Protein AF-A0A9P6Y640-F1 (afdb_monomer)

Foldseek 3Di:
DDDDDDDDDDDDDDPDPPPPDDPLLVVLLVCCVPPNLVSSLVVQLVVVVVVVVVDPDPPFDFDDDPNDTHGSSRVSNVSSVVSVVVNVVVVVVPPDDPDPCPVVVVVVVVVVVVVVVVVVVVVVVVVVVVVVVVVVVVVVVVLLVVLVVLLVVLPVVDDQFDLDQVRLVVSVVVSVVVVCVVPPPLVVVVVSVVSSQVVRPSNDRPPCPPPDPDPDDPDDPDDDDDDDDDDDDDDDPDDDDDDD

Organism: Rhizopus oryzae (NCBI:txid64495)

pLDDT: mean 74.49, std 23.31, range [28.91, 98.25]

Mean predicted aligned error: 20.15 Å

Sequence (244 aa):
MNKTSQQDITDPIAMGDEVFSMDLEAFLLQVYQEQGYESTLAFTKDFLLKWEDCNVGPENPLYEIDGINRTREEYAVYMADNISAMAREIGNEVNLDQTDNWEELDDQDFLTKLESLLQNQFSQYTGIIREIERLKDQKEALSDLFSSNVSAWAHYKFKKPAATPDSVALYMAAKQTVLRSIVPGYSLYRNLTMKVKQMDPWTRIEDDSSRGVGICDENSNQVVQVPSDASRFSDLSQQNDLSR

Solvent-accessible surface area (backbone atoms only — not comparable to full-atom values): 15430 Å² total; per-residue (Å²): 132,82,91,82,90,84,92,83,91,82,80,81,82,78,77,76,84,78,73,87,74,76,57,62,66,64,50,43,39,50,40,31,75,76,62,31,65,69,49,27,30,49,53,42,45,54,50,49,52,54,51,54,76,73,44,100,67,65,101,74,66,64,48,75,53,98,90,42,79,30,51,62,68,56,47,24,50,51,51,37,52,50,42,53,51,54,50,52,61,54,54,72,74,62,82,80,73,93,67,89,61,64,63,63,54,52,52,50,54,50,48,52,52,51,52,52,50,53,54,50,51,51,53,50,52,55,52,51,52,54,51,54,52,53,51,50,53,50,51,51,54,50,44,50,54,49,23,51,50,52,37,54,52,44,62,74,74,46,80,86,53,57,94,42,73,68,41,31,50,52,49,49,54,52,52,53,58,55,45,46,75,77,46,69,68,53,76,75,40,59,69,54,46,50,44,44,58,69,68,27,75,80,67,64,50,94,84,62,79,67,72,68,82,68,79,82,71,96,79,75,96,69,93,74,86,79,80,89,73,89,88,86,89,80,88,90,84,86,88,87,89,91,88,132

Secondary structure (DSSP, 8-state):
-----------------------HHHHHHHHHHHHHHHHHHHHHHHHHHHHHHHS---SSPPEEETTEEE-HHHHHHHHHHHHHHHHHHHHTT-TT-----HHHHHHHHHHHHHHHHHHHHHHHHHHHHHHHHHHHHHHHHHHHHHHHHHHHHHHHHSPPPPSSHHHHHHHHHHHHHHHHHHSTTGGG-HHHHHHHHHS-GGG--TT----------S------PPP-----------------

Structure (mmCIF, N/CA/C/O backbone):
data_AF-A0A9P6Y640-F1
#
_entry.id   AF-A0A9P6Y640-F1
#
loop_
_atom_site.group_PDB
_atom_site.id
_atom_site.type_symbol
_atom_site.label_atom_id
_atom_site.label_alt_id
_atom_site.label_comp_id
_atom_site.label_asym_id
_atom_site.label_entity_id
_atom_site.label_seq_id
_atom_site.pdbx_PDB_ins_code
_atom_site.Cartn_x
_atom_site.Cartn_y
_atom_site.Cartn_z
_atom_site.occupancy
_atom_site.B_iso_or_equiv
_atom_site.auth_seq_id
_atom_site.auth_comp_id
_atom_site.auth_asym_id
_atom_site.auth_atom_id
_atom_site.pdbx_PDB_model_num
ATOM 1 N N . MET A 1 1 ? -60.746 62.232 36.699 1.00 34.12 1 MET A N 1
ATOM 2 C CA . MET A 1 1 ? -61.847 61.483 37.340 1.00 34.12 1 MET A CA 1
ATOM 3 C C . MET A 1 1 ? -61.899 60.101 36.704 1.00 34.12 1 MET A C 1
ATOM 5 O O . MET A 1 1 ? -61.913 60.057 35.488 1.00 34.12 1 MET A O 1
ATOM 9 N N . ASN A 1 2 ? -61.842 59.044 37.530 1.00 29.58 2 ASN A N 1
ATOM 10 C CA . ASN A 1 2 ? -62.475 57.715 37.386 1.00 29.58 2 ASN A CA 1
ATOM 11 C C . ASN A 1 2 ? -62.623 57.097 35.967 1.00 29.58 2 ASN A C 1
ATOM 13 O O . ASN A 1 2 ? -63.337 57.654 35.148 1.00 29.58 2 ASN A O 1
ATOM 17 N N . LYS A 1 3 ? -61.962 55.944 35.703 1.00 30.80 3 LYS A N 1
ATOM 18 C CA . LYS A 1 3 ? -62.529 54.553 35.715 1.00 30.80 3 LYS A CA 1
ATOM 19 C C . LYS A 1 3 ? -63.270 54.212 34.392 1.00 30.80 3 LYS A C 1
ATOM 21 O O . LYS A 1 3 ? -64.046 55.038 33.953 1.00 30.80 3 LYS A O 1
ATOM 26 N N . THR A 1 4 ? -63.154 53.082 33.676 1.00 32.22 4 THR A N 1
ATOM 27 C CA . THR A 1 4 ? -62.647 51.708 33.890 1.00 32.22 4 THR A CA 1
ATOM 28 C C . THR A 1 4 ? -62.655 50.960 32.527 1.00 32.22 4 THR A C 1
ATOM 30 O O . THR A 1 4 ? -63.550 51.215 31.731 1.00 32.22 4 THR A O 1
ATOM 33 N N . SER A 1 5 ? -61.697 50.038 32.330 1.00 32.03 5 SER A N 1
ATOM 34 C CA . SER A 1 5 ? -61.646 48.775 31.535 1.00 32.03 5 SER A CA 1
ATOM 35 C C . SER A 1 5 ? -62.264 48.593 30.134 1.00 32.03 5 SER A C 1
ATOM 37 O O . SER A 1 5 ? -63.469 48.728 29.972 1.00 32.03 5 SER A O 1
ATOM 39 N N . GLN A 1 6 ? -61.469 48.026 29.206 1.00 31.66 6 GLN A N 1
ATOM 40 C CA . GLN A 1 6 ? -61.511 46.620 28.700 1.00 31.66 6 GLN A CA 1
ATOM 41 C C . GLN A 1 6 ? -60.472 46.464 27.555 1.00 31.66 6 GLN A C 1
ATOM 43 O O . GLN A 1 6 ? -60.425 47.309 26.673 1.00 31.66 6 GLN A O 1
ATOM 48 N N . GLN A 1 7 ? -59.432 45.636 27.743 1.00 33.91 7 GLN A N 1
ATOM 49 C CA . GLN A 1 7 ? -59.196 44.284 27.173 1.00 33.91 7 GLN A CA 1
ATOM 50 C C . GLN A 1 7 ? -58.629 44.253 25.738 1.00 33.91 7 GLN A C 1
ATOM 52 O O . GLN A 1 7 ? -59.309 44.655 24.807 1.00 33.91 7 GLN A O 1
ATOM 57 N N . ASP A 1 8 ? -57.383 43.768 25.617 1.00 28.91 8 ASP A N 1
ATOM 58 C CA . ASP A 1 8 ? -56.889 42.718 24.688 1.00 28.91 8 ASP A CA 1
ATOM 59 C C . ASP A 1 8 ? -55.346 42.673 24.797 1.00 28.91 8 ASP A C 1
ATOM 61 O O . ASP A 1 8 ? -54.664 43.641 24.477 1.00 28.91 8 ASP A O 1
ATOM 65 N N . ILE A 1 9 ? -54.778 41.764 25.600 1.00 37.59 9 ILE A N 1
ATOM 66 C CA . ILE A 1 9 ? -54.242 40.434 25.231 1.00 37.59 9 ILE A CA 1
ATOM 67 C C . ILE A 1 9 ? -53.233 40.490 24.073 1.00 37.59 9 ILE A C 1
ATOM 69 O O . ILE A 1 9 ? -53.614 40.351 22.920 1.00 37.59 9 ILE A O 1
ATOM 73 N N . THR A 1 10 ? -51.945 40.561 24.424 1.00 30.22 10 THR A N 1
ATOM 74 C CA . THR A 1 10 ? -50.859 39.769 23.814 1.00 30.22 10 THR A CA 1
ATOM 75 C C . THR A 1 10 ? -49.673 39.766 24.782 1.00 30.22 10 THR A C 1
ATOM 77 O O . THR A 1 10 ? -48.837 40.667 24.731 1.00 30.22 10 THR A O 1
ATOM 80 N N . ASP A 1 11 ? -49.599 38.767 25.661 1.00 31.50 11 ASP A N 1
ATOM 81 C CA . ASP A 1 11 ? -48.341 38.428 26.331 1.00 31.50 11 ASP A CA 1
ATOM 82 C C . ASP A 1 11 ? -47.573 37.442 25.436 1.00 31.50 11 ASP A C 1
ATOM 84 O O . ASP A 1 11 ? -48.156 36.449 24.983 1.00 31.50 11 ASP A O 1
ATOM 88 N N . PRO A 1 12 ? -46.288 37.693 25.133 1.00 37.38 12 PRO A N 1
ATOM 89 C CA . PRO A 1 12 ? -45.460 36.730 24.432 1.00 37.38 12 PRO A CA 1
ATOM 90 C C . PRO A 1 12 ? -45.132 35.560 25.364 1.00 37.38 12 PRO A C 1
ATOM 92 O O . PRO A 1 12 ? -44.717 35.738 26.507 1.00 37.38 12 PRO A O 1
ATOM 95 N N . ILE A 1 13 ? -45.322 34.356 24.830 1.00 34.59 13 ILE A N 1
ATOM 96 C CA . ILE A 1 13 ? -44.945 33.074 25.421 1.00 34.59 13 ILE A CA 1
ATOM 97 C C . ILE A 1 13 ? -43.465 33.139 25.817 1.00 34.59 13 ILE A C 1
ATOM 99 O O . ILE A 1 13 ? -42.585 33.154 24.956 1.00 34.59 13 ILE A O 1
ATOM 103 N N . ALA A 1 14 ? -43.194 33.178 27.121 1.00 34.69 14 ALA A N 1
ATOM 104 C CA . ALA A 1 14 ? -41.878 32.878 27.656 1.00 34.69 14 ALA A CA 1
ATOM 105 C C . ALA A 1 14 ? -41.634 31.377 27.444 1.00 34.69 14 ALA A C 1
ATOM 107 O O . ALA A 1 14 ? -42.194 30.543 28.155 1.00 34.69 14 ALA A O 1
ATOM 108 N N . MET A 1 15 ? -40.849 31.034 26.420 1.00 35.47 15 MET A N 1
ATOM 109 C CA . MET A 1 15 ? -40.225 29.717 26.340 1.00 35.47 15 MET A CA 1
ATOM 110 C C . MET A 1 15 ? -39.251 29.623 27.510 1.00 35.47 15 MET A C 1
ATOM 112 O O . MET A 1 15 ? -38.312 30.413 27.596 1.00 35.47 15 MET A O 1
ATOM 116 N N . GLY A 1 16 ? -39.541 28.720 28.443 1.00 34.91 16 GLY A N 1
ATOM 117 C CA . GLY A 1 16 ? -38.628 28.392 29.523 1.00 34.91 16 GLY A CA 1
ATOM 118 C C . GLY A 1 16 ? -37.334 27.837 28.942 1.00 34.91 16 GLY A C 1
ATOM 119 O O . GLY A 1 16 ? -37.367 26.930 28.111 1.00 34.91 16 GLY A O 1
ATOM 120 N N . ASP A 1 17 ? -36.214 28.397 29.385 1.00 40.88 17 ASP A N 1
ATOM 121 C CA . ASP A 1 17 ? -34.903 27.768 29.288 1.00 40.88 17 ASP A CA 1
ATOM 122 C C . ASP A 1 17 ? -34.939 26.465 30.105 1.00 40.88 17 ASP A C 1
ATOM 124 O O . ASP A 1 17 ? -34.650 26.455 31.303 1.00 40.88 17 ASP A O 1
ATOM 128 N N . GLU A 1 18 ? -35.316 25.349 29.481 1.00 39.31 18 GLU A N 1
ATOM 129 C CA . GLU A 1 18 ? -34.974 24.030 30.013 1.00 39.31 18 GLU A CA 1
ATOM 130 C C . GLU A 1 18 ? -33.482 23.797 29.766 1.00 39.31 18 GLU A C 1
ATOM 132 O O . GLU A 1 18 ? -33.049 23.267 28.742 1.00 39.31 18 GLU A O 1
ATOM 137 N N . VAL A 1 19 ? -32.677 24.250 30.725 1.00 40.59 19 VAL A N 1
ATOM 138 C CA . VAL A 1 19 ? -31.276 23.858 30.849 1.00 40.59 19 VAL A CA 1
ATOM 139 C C . VAL A 1 19 ? -31.257 22.349 31.087 1.00 40.59 19 VAL A C 1
ATOM 141 O O . VAL A 1 19 ? -31.632 21.877 32.159 1.00 40.59 19 VAL A O 1
ATOM 144 N N . PHE A 1 20 ? -30.845 21.585 30.077 1.00 38.38 20 PHE A N 1
ATOM 145 C CA . PHE A 1 20 ? -30.588 20.153 30.195 1.00 38.38 20 PHE A CA 1
ATOM 146 C C . PHE A 1 20 ? -29.477 19.933 31.233 1.00 38.38 20 PHE A C 1
ATOM 148 O O . PHE A 1 20 ? -28.293 20.070 30.932 1.00 38.38 20 PHE A O 1
ATOM 155 N N . SER A 1 21 ? -29.863 19.645 32.474 1.00 44.97 21 SER A N 1
ATOM 156 C CA . SER A 1 21 ? -28.960 19.268 33.559 1.00 44.97 21 SER A CA 1
ATOM 157 C C . SER A 1 21 ? -29.115 17.771 33.790 1.00 44.97 21 SER A C 1
ATOM 159 O O . SER A 1 21 ? -29.944 17.344 34.589 1.00 44.97 21 SER A O 1
ATOM 161 N N . MET A 1 22 ? -28.360 16.964 33.044 1.00 56.69 22 MET A N 1
ATOM 162 C CA . MET A 1 22 ? -28.221 15.540 33.349 1.00 56.69 22 MET A CA 1
ATOM 163 C C . MET A 1 22 ? -27.428 15.428 34.650 1.00 56.69 22 MET A C 1
ATOM 165 O O . MET A 1 22 ? -26.294 15.901 34.717 1.00 56.69 22 MET A O 1
ATOM 169 N N . ASP A 1 23 ? -28.038 14.855 35.684 1.00 79.00 23 ASP A N 1
ATOM 170 C CA . ASP A 1 23 ? -27.353 14.574 36.941 1.00 79.00 23 ASP A CA 1
ATOM 171 C C . ASP A 1 23 ? -26.257 13.529 36.682 1.00 79.00 23 ASP A C 1
ATOM 173 O O . ASP A 1 23 ? -26.535 12.362 36.388 1.00 79.00 23 ASP A O 1
ATOM 177 N N . LEU A 1 24 ? -25.003 13.986 36.707 1.00 80.50 24 LEU A N 1
ATOM 178 C CA . LEU A 1 24 ? -23.832 13.172 36.403 1.00 80.50 24 LEU A CA 1
ATOM 179 C C . LEU A 1 24 ? -23.705 11.999 37.379 1.00 80.50 24 LEU A C 1
ATOM 181 O O . LEU A 1 24 ? -23.308 10.915 36.960 1.00 80.50 24 LEU A O 1
ATOM 185 N N . GLU A 1 25 ? -24.064 12.186 38.650 1.00 82.12 25 GLU A N 1
ATOM 186 C CA . GLU A 1 25 ? -23.987 11.119 39.650 1.00 82.12 25 GLU A CA 1
ATOM 187 C C . GLU A 1 25 ? -25.020 10.030 39.358 1.00 82.12 25 GLU A C 1
ATOM 189 O O . GLU A 1 25 ? -24.673 8.850 39.328 1.00 82.12 25 GLU A O 1
ATOM 194 N N . ALA A 1 26 ? -26.259 10.416 39.039 1.00 82.75 26 ALA A N 1
ATOM 195 C CA . ALA A 1 26 ? -27.307 9.472 38.653 1.00 82.75 26 ALA A CA 1
ATOM 196 C C . ALA A 1 26 ? -26.942 8.689 37.378 1.00 82.75 26 ALA A C 1
ATOM 198 O O . ALA A 1 26 ? -27.141 7.475 37.314 1.00 82.75 26 ALA A O 1
ATOM 199 N N . PHE A 1 27 ? -26.357 9.364 36.383 1.00 84.88 27 PHE A N 1
ATOM 200 C CA . PHE A 1 27 ? -25.880 8.718 35.158 1.00 84.88 27 PHE A CA 1
ATOM 201 C C . PHE A 1 27 ? -24.735 7.734 35.433 1.00 84.88 27 PHE A C 1
ATOM 203 O O . PHE A 1 27 ? -24.771 6.594 34.973 1.00 84.88 27 PHE A O 1
ATOM 210 N N . LEU A 1 28 ? -23.723 8.141 36.202 1.00 87.94 28 LEU A N 1
ATOM 211 C CA . LEU A 1 28 ? -22.591 7.271 36.525 1.00 87.94 28 LEU A CA 1
ATOM 212 C C . LEU A 1 28 ? -23.011 6.079 37.391 1.00 87.94 28 LEU A C 1
ATOM 214 O O . LEU A 1 28 ? -22.458 4.991 37.224 1.00 87.94 28 LEU A O 1
ATOM 218 N N . LEU A 1 29 ? -24.007 6.257 38.263 1.00 86.56 29 LEU A N 1
ATOM 219 C CA . LEU A 1 29 ? -24.613 5.175 39.032 1.00 86.56 29 LEU A CA 1
ATOM 220 C C . LEU A 1 29 ? -25.316 4.160 38.125 1.00 86.56 29 LEU A C 1
ATOM 222 O O . LEU A 1 29 ? -25.124 2.960 38.312 1.00 86.56 29 LEU A O 1
ATOM 226 N N . GLN A 1 30 ? -26.058 4.619 37.115 1.00 85.00 30 GLN A N 1
ATOM 227 C CA . GLN A 1 30 ? -26.659 3.739 36.111 1.00 85.00 30 GLN A CA 1
ATOM 228 C C . GLN A 1 30 ? -25.583 2.967 35.333 1.00 85.00 30 GLN A C 1
ATOM 230 O O . GLN A 1 30 ? -25.642 1.743 35.243 1.00 85.00 30 GLN A O 1
ATOM 235 N N . VAL A 1 31 ? -24.549 3.659 34.844 1.00 86.00 31 VAL A N 1
ATOM 236 C CA . VAL A 1 31 ? -23.416 3.024 34.148 1.00 86.00 31 VAL A CA 1
ATOM 237 C C . VAL A 1 31 ? -22.735 1.982 35.039 1.00 86.00 31 VAL A C 1
ATOM 239 O O . VAL A 1 31 ? -22.378 0.908 34.563 1.00 86.00 31 VAL A O 1
ATOM 242 N N . TYR A 1 32 ? -22.580 2.266 36.334 1.00 86.81 32 TYR A N 1
ATOM 243 C CA . TYR A 1 32 ? -22.002 1.319 37.285 1.00 86.81 32 TYR A CA 1
ATOM 244 C C . TYR A 1 32 ? -22.875 0.075 37.472 1.00 86.81 32 TYR A C 1
ATOM 246 O O . TYR A 1 32 ? -22.350 -1.037 37.496 1.00 86.81 32 TYR A O 1
ATOM 254 N N . GLN A 1 33 ? -24.193 0.251 37.595 1.00 84.12 33 GLN A N 1
ATOM 255 C CA . GLN A 1 33 ? -25.142 -0.854 37.744 1.00 84.12 33 GLN A CA 1
ATOM 256 C C . GLN A 1 33 ? -25.197 -1.741 36.493 1.00 84.12 33 GLN A C 1
ATOM 258 O O . GLN A 1 33 ? -25.277 -2.958 36.626 1.00 84.12 33 GLN A O 1
ATOM 263 N N . GLU A 1 34 ? -25.116 -1.149 35.300 1.00 83.88 34 GLU A N 1
ATOM 264 C CA . GLU A 1 34 ? -25.224 -1.869 34.025 1.00 83.88 34 GLU A CA 1
ATOM 265 C C . GLU A 1 34 ? -23.896 -2.480 33.552 1.00 83.88 34 GLU A C 1
ATOM 267 O O . GLU A 1 34 ? -23.878 -3.565 32.978 1.00 83.88 34 GLU A O 1
ATOM 272 N N . GLN A 1 35 ? -22.777 -1.775 33.743 1.00 85.06 35 GLN A N 1
ATOM 273 C CA . GLN A 1 35 ? -21.507 -2.077 33.063 1.00 85.06 35 GLN A CA 1
ATOM 274 C C . GLN A 1 35 ? -20.318 -2.232 34.020 1.00 85.06 35 GLN A C 1
ATOM 276 O O . GLN A 1 35 ? -19.218 -2.584 33.589 1.00 85.06 35 GLN A O 1
ATOM 281 N N . GLY A 1 36 ? -20.523 -1.990 35.316 1.00 83.00 36 GLY A N 1
ATOM 282 C CA . GLY A 1 36 ? -19.518 -2.177 36.356 1.00 83.00 36 GLY A CA 1
ATOM 283 C C . GLY A 1 36 ? -18.459 -1.073 36.447 1.00 83.00 36 GLY A C 1
ATOM 284 O O . GLY A 1 36 ? -18.408 -0.120 35.670 1.00 83.00 36 GLY A O 1
ATOM 285 N N . TYR A 1 37 ? -17.583 -1.231 37.444 1.00 87.94 37 TYR A N 1
ATOM 286 C CA . TYR A 1 37 ? -16.619 -0.218 37.890 1.00 87.94 37 TYR A CA 1
ATOM 287 C C . TYR A 1 37 ? -15.697 0.316 36.784 1.00 87.94 37 TYR A C 1
ATOM 289 O O . TYR A 1 37 ? -15.502 1.525 36.677 1.00 87.94 37 TYR A O 1
ATOM 297 N N . GLU A 1 38 ? -15.133 -0.569 35.958 1.00 88.12 38 GLU A N 1
ATOM 298 C CA . GLU A 1 38 ? -14.164 -0.182 34.920 1.00 88.12 38 GLU A CA 1
ATOM 299 C C . GLU A 1 38 ? -14.795 0.730 33.864 1.00 88.12 38 GLU A C 1
ATOM 301 O O . GLU A 1 38 ? -14.196 1.727 33.456 1.00 88.12 38 GLU A O 1
ATOM 306 N N . SER A 1 39 ? -16.036 0.434 33.471 1.00 88.06 39 SER A N 1
ATOM 307 C CA . SER A 1 39 ? -16.800 1.260 32.540 1.00 88.06 39 SER A CA 1
ATOM 308 C C . SER A 1 39 ? -17.117 2.617 33.163 1.00 88.06 39 SER A C 1
ATOM 310 O O . SER A 1 39 ? -16.851 3.642 32.540 1.00 88.06 39 SER A O 1
ATOM 312 N N . THR A 1 40 ? -17.577 2.667 34.418 1.00 87.94 40 THR A N 1
ATOM 313 C CA . THR A 1 40 ? -17.806 3.932 35.143 1.00 87.94 40 THR A CA 1
ATOM 314 C C . THR A 1 40 ? -16.542 4.784 35.226 1.00 87.94 40 THR A C 1
ATOM 316 O O . THR A 1 40 ? -16.590 5.990 34.976 1.00 87.94 40 THR A O 1
ATOM 319 N N . LEU A 1 41 ? -15.394 4.171 35.523 1.00 90.44 41 LEU A N 1
ATOM 320 C CA . LEU A 1 41 ? -14.107 4.858 35.566 1.00 90.44 41 LEU A CA 1
ATOM 321 C C . LEU A 1 41 ? -13.720 5.416 34.189 1.00 90.44 41 LEU A C 1
ATOM 323 O O . LEU A 1 41 ? -13.288 6.567 34.093 1.00 90.44 41 LEU A O 1
ATOM 327 N N . ALA A 1 42 ? -13.880 4.627 33.125 1.00 88.81 42 ALA A N 1
ATOM 328 C CA . ALA A 1 42 ? -13.595 5.056 31.758 1.00 88.81 42 ALA A CA 1
ATOM 329 C C . ALA A 1 42 ? -14.512 6.208 31.317 1.00 88.81 42 ALA A C 1
ATOM 331 O O . ALA A 1 42 ? -14.019 7.233 30.848 1.00 88.81 42 ALA A O 1
ATOM 332 N N . PHE A 1 43 ? -15.821 6.097 31.555 1.00 89.19 43 PHE A N 1
ATOM 333 C CA . PHE A 1 43 ? -16.787 7.156 31.256 1.00 89.19 43 PHE A CA 1
ATOM 334 C C . PHE A 1 43 ? -16.495 8.440 32.028 1.00 89.19 43 PHE A C 1
ATOM 336 O O . PHE A 1 43 ? -16.573 9.527 31.459 1.00 89.19 43 PHE A O 1
ATOM 343 N N . THR A 1 44 ? -16.108 8.324 33.299 1.00 88.44 44 THR A N 1
ATOM 344 C CA . THR A 1 44 ? -15.716 9.481 34.111 1.00 88.44 44 THR A CA 1
ATOM 345 C C . THR A 1 44 ? -14.490 10.167 33.508 1.00 88.44 44 THR A C 1
ATOM 347 O O . THR A 1 44 ? -14.485 11.384 33.349 1.00 88.44 44 THR A O 1
ATOM 350 N N . LYS A 1 45 ? -13.470 9.406 33.094 1.00 89.31 45 LYS A N 1
ATOM 351 C CA . LYS A 1 45 ? -12.276 9.966 32.437 1.00 89.31 45 LYS A CA 1
ATOM 352 C C . LYS A 1 45 ? -12.612 10.665 31.122 1.00 89.31 45 LYS A C 1
ATOM 354 O O . LYS A 1 45 ? -12.147 11.781 30.905 1.00 89.31 45 LYS A O 1
ATOM 359 N N . ASP A 1 46 ? -13.432 10.044 30.281 1.00 88.56 46 ASP A N 1
ATOM 360 C CA . ASP A 1 46 ? -13.856 10.614 29.000 1.00 88.56 46 ASP A CA 1
ATOM 361 C C . ASP A 1 46 ? -14.698 11.881 29.182 1.00 88.56 46 ASP A C 1
ATOM 363 O O . ASP A 1 46 ? -14.572 12.835 28.411 1.00 88.56 46 ASP A O 1
ATOM 367 N N . PHE A 1 47 ? -15.553 11.910 30.206 1.00 87.00 47 PHE A N 1
ATOM 368 C CA . PHE A 1 47 ? -16.323 13.096 30.561 1.00 87.00 47 PHE A CA 1
ATOM 369 C C . PHE A 1 47 ? -15.409 14.243 30.999 1.00 87.00 47 PHE A C 1
ATOM 371 O O . PHE A 1 47 ? -15.546 15.352 30.485 1.00 87.00 47 PHE A O 1
ATOM 378 N N . LEU A 1 48 ? -14.455 13.974 31.897 1.00 86.38 48 LEU A N 1
ATOM 379 C CA . LEU A 1 48 ? -13.499 14.977 32.370 1.00 86.38 48 LEU A CA 1
ATOM 380 C C . LEU A 1 48 ? -12.654 15.516 31.216 1.00 86.38 48 LEU A C 1
ATOM 382 O O . LEU A 1 48 ? -12.563 16.725 31.062 1.00 86.38 48 LEU A O 1
ATOM 386 N N . LEU A 1 49 ? -12.136 14.645 30.346 1.00 87.12 49 LEU A N 1
ATOM 387 C CA . LEU A 1 49 ? -11.406 15.049 29.139 1.00 87.12 49 LEU A CA 1
ATOM 388 C C . LEU A 1 49 ? -12.222 16.011 28.265 1.00 87.12 49 LEU A C 1
ATOM 390 O O . LEU A 1 49 ? -11.751 17.088 27.913 1.00 87.12 49 LEU A O 1
ATOM 394 N N . LYS A 1 50 ? -13.477 15.661 27.962 1.00 84.75 50 LYS A N 1
ATOM 395 C CA . LYS A 1 50 ? -14.357 16.530 27.166 1.00 84.75 50 LYS A CA 1
ATOM 396 C C . LYS A 1 50 ? -14.656 17.851 27.868 1.00 84.75 50 LYS A C 1
ATOM 398 O O . LYS A 1 50 ? -14.745 18.885 27.214 1.00 84.75 50 LYS A O 1
ATOM 403 N N . TRP A 1 51 ? -14.840 17.827 29.185 1.00 82.25 51 TRP A N 1
ATOM 404 C CA . TRP A 1 51 ? -15.087 19.031 29.970 1.00 82.25 51 TRP A CA 1
ATOM 405 C C . TRP A 1 51 ? -13.864 19.958 29.985 1.00 82.25 51 TRP A C 1
ATOM 407 O O . TRP A 1 51 ? -14.024 21.169 29.843 1.00 82.25 51 TRP A O 1
ATOM 417 N N . GLU A 1 52 ? -12.658 19.404 30.101 1.00 83.25 52 GLU A N 1
ATOM 418 C CA . GLU A 1 52 ? -11.388 20.135 30.016 1.00 83.25 52 GLU A CA 1
ATOM 419 C C . GLU A 1 52 ? -11.220 20.786 28.637 1.00 83.25 52 GLU A C 1
ATOM 421 O O . GLU A 1 52 ? -10.946 21.981 28.560 1.00 83.25 52 GLU A O 1
ATOM 426 N N . ASP A 1 53 ? -11.486 20.043 27.559 1.00 80.75 53 ASP A N 1
ATOM 427 C CA . ASP A 1 53 ? -11.406 20.544 26.180 1.00 80.75 53 ASP A CA 1
ATOM 428 C C . ASP A 1 53 ? -12.409 21.678 25.894 1.00 80.75 53 ASP A C 1
ATOM 430 O O . ASP A 1 53 ? -12.164 22.552 25.058 1.00 80.75 53 ASP A O 1
ATOM 434 N N . CYS A 1 54 ? -13.563 21.670 26.570 1.00 76.75 54 CYS A N 1
ATOM 435 C CA . CYS A 1 54 ? -14.610 22.676 26.398 1.00 76.75 54 CYS A CA 1
ATOM 436 C C . CYS A 1 54 ? -14.439 23.921 27.283 1.00 76.75 54 CYS A C 1
ATOM 438 O O . CYS A 1 54 ? -15.081 24.938 27.006 1.00 76.75 54 CYS A O 1
ATOM 440 N N . ASN A 1 55 ? -13.605 23.879 28.327 1.00 73.06 55 ASN A N 1
ATOM 441 C CA . ASN A 1 55 ? -13.407 25.004 29.240 1.00 73.06 55 ASN A CA 1
ATOM 442 C C . ASN A 1 55 ? -12.069 25.708 29.002 1.00 73.06 55 ASN A C 1
ATOM 444 O O . ASN A 1 55 ? -11.022 25.090 28.850 1.00 73.06 55 ASN A O 1
ATOM 448 N N . VAL A 1 56 ? -12.078 27.045 29.035 1.00 59.31 56 VAL A N 1
ATOM 449 C CA . VAL A 1 56 ? -10.844 27.845 28.974 1.00 59.31 56 VAL A CA 1
ATOM 450 C C . VAL A 1 56 ? -10.180 27.820 30.354 1.00 59.31 56 VAL A C 1
ATOM 452 O O . VAL A 1 56 ? -10.403 28.704 31.181 1.00 59.31 56 VAL A O 1
ATOM 455 N N . GLY A 1 57 ? -9.412 26.766 30.617 1.00 63.09 57 GLY A N 1
ATOM 456 C CA . GLY A 1 57 ? -8.705 26.521 31.874 1.00 63.09 57 GLY A CA 1
ATOM 457 C C . GLY A 1 57 ? -7.195 26.311 31.688 1.00 63.09 57 GLY A C 1
ATOM 458 O O . GLY A 1 57 ? -6.682 26.400 30.572 1.00 63.09 57 GLY A O 1
ATOM 459 N N . PRO A 1 58 ? -6.448 26.075 32.780 1.00 66.62 58 PRO A N 1
ATOM 460 C CA . PRO A 1 58 ? -5.035 25.705 32.700 1.00 66.62 58 PRO A CA 1
ATOM 461 C C . PRO A 1 58 ? -4.855 24.368 31.959 1.00 66.62 58 PRO A C 1
ATOM 463 O O . PRO A 1 58 ? -5.680 23.477 32.114 1.00 66.62 58 PRO A O 1
ATOM 466 N N . GLU A 1 59 ? -3.744 24.195 31.226 1.00 64.44 59 GLU A N 1
ATOM 467 C CA . GLU A 1 59 ? -3.442 22.983 30.425 1.00 64.44 59 GLU A CA 1
ATOM 468 C C . GLU A 1 59 ? -3.419 21.668 31.234 1.00 64.44 59 GLU A C 1
ATOM 470 O O . GLU A 1 59 ? -3.444 20.593 30.648 1.00 64.44 59 GLU A O 1
ATOM 475 N N . ASN A 1 60 ? -3.373 21.738 32.570 1.00 66.50 60 ASN A N 1
ATOM 476 C CA . ASN A 1 60 ? -3.497 20.592 33.471 1.00 66.50 60 ASN A CA 1
ATOM 477 C C . ASN A 1 60 ? -4.341 20.992 34.691 1.00 66.50 60 ASN A C 1
ATOM 479 O O . ASN A 1 60 ? -3.784 21.461 35.693 1.00 66.50 60 ASN A O 1
ATOM 483 N N . PRO A 1 61 ? -5.674 20.876 34.617 1.00 74.31 61 PRO A N 1
ATOM 484 C CA . PRO A 1 61 ? -6.531 21.207 35.739 1.00 74.31 61 PRO A CA 1
ATOM 485 C C . PRO A 1 61 ? -6.302 20.217 36.882 1.00 74.31 61 PRO A C 1
ATOM 487 O O . PRO A 1 61 ? -6.192 19.006 36.688 1.00 74.31 61 PRO A O 1
ATOM 490 N N . LEU A 1 62 ? -6.196 20.764 38.090 1.00 80.50 62 LEU A N 1
ATOM 491 C CA . LEU A 1 62 ? -6.178 19.993 39.324 1.00 80.50 62 LEU A CA 1
ATOM 492 C C . LEU A 1 62 ? -7.558 20.092 39.958 1.00 80.50 62 LEU A C 1
ATOM 494 O O . LEU A 1 62 ? -8.117 21.185 40.059 1.00 80.50 62 LEU A O 1
ATOM 498 N N . TYR A 1 63 ? -8.083 18.953 40.386 1.00 81.56 63 TYR A N 1
ATOM 499 C CA . TYR A 1 63 ? -9.402 18.857 40.991 1.00 81.56 63 TYR A CA 1
ATOM 500 C C . TYR A 1 63 ? -9.256 18.884 42.508 1.00 81.56 63 TYR A C 1
ATOM 502 O O . TYR A 1 63 ? -8.505 18.091 43.077 1.00 81.56 63 TYR A O 1
ATOM 510 N N . GLU A 1 64 ? -9.945 19.808 43.168 1.00 82.06 64 GLU A N 1
ATOM 511 C CA . GLU A 1 64 ? -9.919 19.903 44.625 1.00 82.06 64 GLU A CA 1
ATOM 512 C C . GLU A 1 64 ? -10.955 18.946 45.228 1.00 82.06 64 GLU A C 1
ATOM 514 O O . GLU A 1 64 ? -12.152 19.073 44.974 1.00 82.06 64 GLU A O 1
ATOM 519 N N . ILE A 1 65 ? -10.488 17.995 46.040 1.00 77.69 65 ILE A N 1
ATOM 520 C CA . ILE A 1 65 ? -11.327 17.136 46.886 1.00 77.69 65 ILE A CA 1
ATOM 521 C C . ILE A 1 65 ? -10.843 17.304 48.324 1.00 77.69 65 ILE A C 1
ATOM 523 O O . ILE A 1 65 ? -9.668 17.067 48.605 1.00 77.69 65 ILE A O 1
ATOM 527 N N . ASP A 1 66 ? -11.731 17.705 49.235 1.00 75.50 66 ASP A N 1
ATOM 528 C CA . ASP A 1 66 ? -11.438 17.840 50.671 1.00 75.50 66 ASP A CA 1
ATOM 529 C C . ASP A 1 66 ? -10.172 18.672 50.986 1.00 75.50 66 ASP A C 1
ATOM 531 O O . ASP A 1 66 ? -9.423 18.382 51.922 1.00 75.50 66 ASP A O 1
ATOM 535 N N . GLY A 1 67 ? -9.904 19.712 50.187 1.00 75.00 67 GLY A N 1
ATOM 536 C CA . GLY A 1 67 ? -8.730 20.583 50.334 1.00 75.00 67 GLY A CA 1
ATOM 537 C C . GLY A 1 67 ? -7.415 19.996 49.805 1.00 75.00 67 GLY A C 1
ATOM 538 O O . GLY A 1 67 ? -6.349 20.574 50.034 1.00 75.00 67 GLY A O 1
ATOM 539 N N . ILE A 1 68 ? -7.459 18.855 49.108 1.00 82.25 68 ILE A N 1
ATOM 540 C CA . ILE A 1 68 ? -6.312 18.230 48.443 1.00 82.25 68 ILE A CA 1
ATOM 541 C C . ILE A 1 68 ? -6.509 18.310 46.929 1.00 82.25 68 ILE A C 1
ATOM 543 O O . ILE A 1 68 ? -7.513 17.849 46.390 1.00 82.25 68 ILE A O 1
ATOM 547 N N . ASN A 1 69 ? -5.504 18.841 46.237 1.00 85.38 69 ASN A N 1
ATOM 548 C CA . ASN A 1 69 ? -5.473 18.876 44.780 1.00 85.38 69 ASN A CA 1
ATOM 549 C C . ASN A 1 69 ? -5.098 17.500 44.223 1.00 85.38 69 ASN A C 1
ATOM 551 O O . ASN A 1 69 ? -4.053 16.950 44.575 1.00 85.38 69 ASN A O 1
ATOM 555 N N . ARG A 1 70 ? -5.942 16.975 43.340 1.00 82.81 70 ARG A N 1
ATOM 556 C CA . ARG A 1 70 ? -5.815 15.665 42.700 1.00 82.81 70 ARG A CA 1
ATOM 557 C C . ARG A 1 70 ? -5.651 15.804 41.195 1.00 82.81 70 ARG A C 1
ATOM 559 O O . ARG A 1 70 ? -6.158 16.755 40.594 1.00 82.81 70 ARG A O 1
ATOM 566 N N . THR A 1 71 ? -4.950 14.854 40.581 1.00 87.31 71 THR A N 1
ATOM 567 C CA . THR A 1 71 ? -4.937 14.747 39.114 1.00 87.31 71 THR A CA 1
ATOM 568 C C . THR A 1 71 ? -6.291 14.258 38.602 1.00 87.31 71 THR A C 1
ATOM 570 O O . THR A 1 71 ? -7.095 13.713 39.361 1.00 87.31 71 THR A O 1
ATOM 573 N N . ARG A 1 72 ? -6.545 14.407 37.297 1.00 87.12 72 ARG A N 1
ATOM 574 C CA . ARG A 1 72 ? -7.746 13.868 36.644 1.00 87.12 72 ARG A CA 1
ATOM 575 C C . ARG A 1 72 ? -7.924 12.375 36.913 1.00 87.12 72 ARG A C 1
ATOM 577 O O . ARG A 1 72 ? -9.029 11.924 37.191 1.00 87.12 72 ARG A O 1
ATOM 584 N N . GLU A 1 73 ? -6.845 11.600 36.836 1.00 86.56 73 GLU A N 1
ATOM 585 C CA . GLU A 1 73 ? -6.889 10.157 37.060 1.00 86.56 73 GLU A CA 1
ATOM 586 C C . GLU A 1 73 ? -7.277 9.826 38.504 1.00 86.56 73 GLU A C 1
ATOM 588 O O . GLU A 1 73 ? -8.109 8.950 38.721 1.00 86.56 73 GLU A O 1
ATOM 593 N N . GLU A 1 74 ? -6.722 10.546 39.479 1.00 86.00 74 GLU A N 1
ATOM 594 C CA . GLU A 1 74 ? -7.070 10.377 40.893 1.00 86.00 74 GLU A CA 1
ATOM 595 C C . GLU A 1 74 ? -8.512 10.809 41.185 1.00 86.00 74 GLU A C 1
ATOM 597 O O . GLU A 1 74 ? -9.211 10.148 41.951 1.00 86.00 74 GLU A O 1
ATOM 602 N N . TYR A 1 75 ? -8.972 11.888 40.549 1.00 87.25 75 TYR A N 1
ATOM 603 C CA . TYR A 1 75 ? -10.343 12.375 40.672 1.00 87.25 75 TYR A CA 1
ATOM 604 C C . TYR A 1 75 ? -11.355 11.391 40.071 1.00 87.25 75 TYR A C 1
ATOM 606 O O . TYR A 1 75 ? -12.373 11.086 40.689 1.00 87.25 75 TYR A O 1
ATOM 614 N N . ALA A 1 76 ? -11.051 10.826 38.899 1.00 88.00 76 ALA A N 1
ATOM 615 C CA . ALA A 1 76 ? -11.904 9.830 38.259 1.00 88.00 76 ALA A CA 1
ATOM 616 C C . ALA A 1 76 ? -12.025 8.546 39.094 1.00 88.00 76 ALA A C 1
ATOM 618 O O . ALA A 1 76 ? -13.114 7.987 39.200 1.00 88.00 76 ALA A O 1
ATOM 619 N N . VAL A 1 77 ? -10.925 8.098 39.714 1.00 89.56 77 VAL A N 1
ATOM 620 C CA . VAL A 1 77 ? -10.944 6.963 40.653 1.00 89.56 77 VAL A CA 1
ATOM 621 C C . VAL A 1 77 ? -11.798 7.289 41.875 1.00 89.56 77 VAL A C 1
ATOM 623 O O . VAL A 1 77 ? -12.664 6.497 42.229 1.00 89.56 77 VAL A O 1
ATOM 626 N N . TYR A 1 78 ? -11.626 8.473 42.470 1.00 89.12 78 TYR A N 1
ATOM 627 C CA . TYR A 1 78 ? -12.439 8.908 43.609 1.00 89.12 78 TYR A CA 1
ATOM 628 C C . TYR A 1 78 ? -13.942 8.901 43.291 1.00 89.12 78 TYR A C 1
ATOM 630 O O . TYR A 1 78 ? -14.741 8.398 44.080 1.00 89.12 78 TYR A O 1
ATOM 638 N N . MET A 1 79 ? -14.333 9.411 42.120 1.00 86.38 79 MET A N 1
ATOM 639 C CA . MET A 1 79 ? -15.727 9.383 41.677 1.00 86.38 79 MET A CA 1
ATOM 640 C C . MET A 1 79 ? -16.251 7.956 41.483 1.00 86.38 79 MET A C 1
ATOM 642 O O . MET A 1 79 ? -17.325 7.632 41.986 1.00 86.38 79 MET A O 1
ATOM 646 N N . ALA A 1 80 ? -15.499 7.093 40.793 1.00 87.38 80 ALA A N 1
ATOM 647 C CA . ALA A 1 80 ? -15.891 5.700 40.589 1.00 87.38 80 ALA A CA 1
ATOM 648 C C . ALA A 1 80 ? -16.028 4.943 41.924 1.00 87.38 80 ALA A C 1
ATOM 650 O O . ALA A 1 80 ? -16.977 4.178 42.108 1.00 87.38 80 ALA A O 1
ATOM 651 N N . ASP A 1 81 ? -15.134 5.199 42.882 1.00 88.62 81 ASP A N 1
ATOM 652 C CA . ASP A 1 81 ? -15.190 4.626 44.228 1.00 88.62 81 ASP A CA 1
ATOM 653 C C . ASP A 1 81 ? -16.437 5.091 44.988 1.00 88.62 81 ASP A C 1
ATOM 655 O O . ASP A 1 81 ? -17.131 4.264 45.585 1.00 88.62 81 ASP A O 1
ATOM 659 N N . ASN A 1 82 ? -16.765 6.383 44.926 1.00 88.69 82 ASN A N 1
ATOM 660 C CA . ASN A 1 82 ? -17.956 6.935 45.569 1.00 88.69 82 ASN A CA 1
ATOM 661 C C . ASN A 1 82 ? -19.247 6.327 44.990 1.00 88.69 82 ASN A C 1
ATOM 663 O O . ASN A 1 82 ? -20.098 5.840 45.733 1.00 88.69 82 ASN A O 1
ATOM 667 N N . ILE A 1 83 ? -19.348 6.244 43.660 1.00 88.69 83 ILE A N 1
ATOM 668 C CA . ILE A 1 83 ? -20.474 5.592 42.975 1.00 88.69 83 ILE A CA 1
ATOM 669 C C . ILE A 1 83 ? -20.571 4.109 43.356 1.00 88.69 83 ILE A C 1
ATOM 671 O O . ILE A 1 83 ? -21.663 3.601 43.618 1.00 88.69 83 ILE A O 1
ATOM 675 N N . SER A 1 84 ? -19.435 3.412 43.460 1.00 87.00 84 SER A N 1
ATOM 676 C 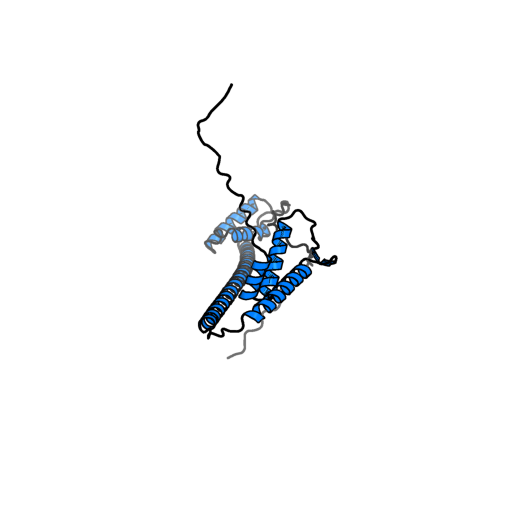CA . SER A 1 84 ? -19.414 2.012 43.893 1.00 87.00 84 SER A CA 1
ATOM 677 C C . SER A 1 84 ? -19.933 1.830 45.323 1.00 87.00 84 SER A C 1
ATOM 679 O O . SER A 1 84 ? -20.598 0.834 45.619 1.00 87.00 84 SER A O 1
ATOM 681 N N . ALA A 1 85 ? -19.655 2.788 46.213 1.00 86.44 85 ALA A N 1
ATOM 682 C CA . ALA A 1 85 ? -20.145 2.784 47.584 1.00 86.44 85 ALA A CA 1
ATOM 683 C C . ALA A 1 85 ? -21.662 3.016 47.625 1.00 86.44 85 ALA A C 1
ATOM 685 O O . ALA A 1 85 ? -22.370 2.223 48.246 1.00 86.44 85 ALA A O 1
ATOM 686 N N . MET A 1 86 ? -22.167 4.004 46.878 1.00 84.50 86 MET A N 1
ATOM 687 C CA . MET A 1 86 ? -23.608 4.263 46.740 1.00 84.50 86 MET A CA 1
ATOM 688 C C . MET A 1 86 ? -24.357 3.037 46.204 1.00 84.50 86 MET A C 1
ATOM 690 O O . MET A 1 86 ? -25.382 2.629 46.749 1.00 84.50 86 MET A O 1
ATOM 694 N N . ALA A 1 87 ? -23.818 2.382 45.173 1.00 82.25 87 ALA A N 1
ATOM 695 C CA . ALA A 1 87 ? -24.421 1.182 44.603 1.00 82.25 87 ALA A CA 1
ATOM 696 C C . ALA A 1 87 ? -24.486 0.010 45.601 1.00 82.25 87 ALA A C 1
ATOM 698 O O . ALA A 1 87 ? -25.444 -0.762 45.582 1.00 82.25 87 ALA A O 1
ATOM 699 N N . ARG A 1 88 ? -23.497 -0.127 46.496 1.00 80.44 88 ARG A N 1
ATOM 700 C CA . ARG A 1 88 ? -23.507 -1.150 47.560 1.00 80.44 88 ARG A CA 1
ATOM 701 C C . ARG A 1 88 ? -24.563 -0.874 48.624 1.00 80.44 88 ARG A C 1
ATOM 703 O O . ARG A 1 88 ? -25.155 -1.821 49.137 1.00 80.44 88 ARG A O 1
ATOM 710 N N . GLU A 1 89 ? -24.798 0.391 48.954 1.00 76.62 89 GLU A N 1
ATOM 711 C CA . GLU A 1 89 ? -25.861 0.783 49.884 1.00 76.62 89 GLU A CA 1
ATOM 712 C C . GLU A 1 89 ? -27.243 0.464 49.300 1.00 76.62 89 GLU A C 1
ATOM 714 O O . GLU A 1 89 ? -28.064 -0.139 49.987 1.00 76.62 89 GLU A O 1
ATOM 719 N N . ILE A 1 90 ? -27.446 0.729 48.005 1.00 71.94 90 ILE A N 1
ATOM 720 C CA . ILE A 1 90 ? -28.678 0.384 47.276 1.00 71.94 90 ILE A CA 1
ATOM 721 C C . ILE A 1 90 ? -28.854 -1.141 47.161 1.00 71.94 90 ILE A C 1
ATOM 723 O O . ILE A 1 90 ? -29.939 -1.669 47.398 1.00 71.94 90 ILE A O 1
ATOM 727 N N . GLY A 1 91 ? -27.785 -1.881 46.850 1.00 59.78 91 GLY A N 1
ATOM 728 C CA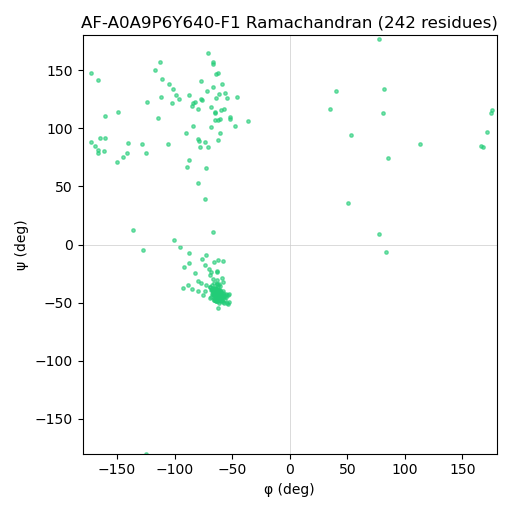 . GLY A 1 91 ? -27.825 -3.342 46.709 1.00 59.78 91 GLY A CA 1
ATOM 729 C C . GLY A 1 91 ? -28.198 -4.093 47.995 1.00 59.78 91 GLY A C 1
ATOM 730 O O . GLY A 1 91 ? -28.735 -5.200 47.926 1.00 59.78 91 GLY A O 1
ATOM 731 N N . ASN A 1 92 ? -27.981 -3.492 49.170 1.00 56.03 92 ASN A N 1
ATOM 732 C CA . ASN A 1 92 ? -28.404 -4.070 50.447 1.00 56.03 92 ASN A CA 1
ATOM 733 C C . ASN A 1 92 ? -29.926 -3.979 50.687 1.00 56.03 92 ASN A C 1
ATOM 735 O O . ASN A 1 92 ? -30.439 -4.739 51.507 1.00 56.03 92 ASN A O 1
ATOM 739 N N . GLU A 1 93 ? -30.657 -3.119 49.967 1.00 49.72 93 GLU A N 1
ATOM 740 C CA . GLU A 1 93 ? -32.122 -2.995 50.074 1.00 49.72 93 GLU A CA 1
ATOM 741 C C . GLU A 1 93 ? -32.897 -3.891 49.082 1.00 49.72 93 GLU A C 1
ATOM 743 O O . GLU A 1 93 ? -34.063 -4.200 49.321 1.00 49.72 93 GLU A O 1
ATOM 748 N N . VAL A 1 94 ? -32.265 -4.363 47.998 1.00 50.91 94 VAL A N 1
ATOM 749 C CA . VAL A 1 94 ? -32.946 -4.989 46.834 1.00 50.91 94 VAL A CA 1
ATOM 750 C C . VAL A 1 94 ? -32.892 -6.533 46.830 1.00 50.91 94 VAL A C 1
ATOM 752 O O . VAL A 1 94 ? -33.395 -7.191 45.923 1.00 50.91 94 VAL A O 1
ATOM 755 N N . ASN A 1 95 ? -32.328 -7.165 47.861 1.00 42.09 95 ASN A N 1
ATOM 756 C CA . ASN A 1 95 ? -31.980 -8.596 47.854 1.00 42.09 95 ASN A CA 1
ATOM 757 C C . ASN A 1 95 ? -33.167 -9.567 48.106 1.00 42.09 95 ASN A C 1
ATOM 759 O O . ASN A 1 95 ? -33.111 -10.404 49.009 1.00 42.09 95 ASN A O 1
ATOM 763 N N . LEU A 1 96 ? -34.264 -9.448 47.344 1.00 44.31 96 LEU A N 1
ATOM 764 C CA . LEU A 1 96 ? -35.460 -10.298 47.479 1.00 44.31 96 LEU A CA 1
ATOM 765 C C . LEU A 1 96 ? -36.076 -10.818 46.170 1.00 44.31 96 LEU A C 1
ATOM 767 O O . LEU A 1 96 ? -37.163 -11.387 46.230 1.00 44.31 96 LEU A O 1
ATOM 771 N N . ASP A 1 97 ? -35.409 -10.708 45.020 1.00 44.28 97 ASP A N 1
ATOM 772 C CA . ASP A 1 97 ? -35.948 -11.298 43.786 1.00 44.28 97 ASP A CA 1
ATOM 773 C C . ASP A 1 97 ? -34.854 -11.925 42.912 1.00 44.28 97 ASP A C 1
ATOM 775 O O . ASP A 1 97 ? -34.368 -11.351 41.942 1.00 44.28 97 ASP A O 1
ATOM 779 N N . GLN A 1 98 ? -34.424 -13.129 43.295 1.00 49.50 98 GLN A N 1
ATOM 780 C CA . GLN A 1 98 ? -33.740 -14.038 42.377 1.00 49.50 98 GLN A CA 1
ATOM 781 C C . GLN A 1 98 ? -34.806 -14.724 41.523 1.00 49.50 98 GLN A C 1
ATOM 783 O O . GLN A 1 98 ? -35.344 -15.765 41.904 1.00 49.50 98 GLN A O 1
ATOM 788 N N . THR A 1 99 ? -35.119 -14.130 40.377 1.00 46.12 99 THR A N 1
ATOM 789 C CA . THR A 1 99 ? -35.858 -14.794 39.303 1.00 46.12 99 THR A CA 1
ATOM 790 C C . THR A 1 99 ? -34.865 -15.274 38.246 1.00 46.12 99 THR A C 1
ATOM 792 O O . THR A 1 99 ? -33.967 -14.549 37.833 1.00 46.12 99 THR A O 1
ATOM 795 N N . ASP A 1 100 ? -34.978 -16.553 37.884 1.00 53.12 100 ASP A N 1
ATOM 796 C CA . ASP A 1 100 ? -34.082 -17.271 36.976 1.00 53.12 100 ASP A CA 1
ATOM 797 C C . ASP A 1 100 ? -33.885 -16.536 35.636 1.00 53.12 100 ASP A C 1
ATOM 799 O O . ASP A 1 100 ? -34.775 -16.515 34.781 1.00 53.12 100 ASP A O 1
ATOM 803 N N . ASN A 1 101 ? -32.692 -15.968 35.446 1.00 59.25 101 ASN A N 1
ATOM 804 C CA . ASN A 1 101 ? -32.359 -15.077 34.339 1.00 59.25 101 ASN A CA 1
ATOM 805 C C . ASN A 1 101 ? -31.827 -15.823 33.106 1.00 59.25 101 ASN A C 1
ATOM 807 O O . ASN A 1 101 ? -30.651 -15.760 32.747 1.00 59.25 101 ASN A O 1
ATOM 811 N N . TRP A 1 102 ? -32.697 -16.613 32.484 1.00 58.34 102 TRP A N 1
ATOM 812 C CA . TRP A 1 102 ? -32.354 -17.341 31.259 1.00 58.34 102 TRP A CA 1
ATOM 813 C C . TRP A 1 102 ? -32.183 -16.420 30.040 1.00 58.34 102 TRP A C 1
ATOM 815 O O . TRP A 1 102 ? -31.505 -16.814 29.095 1.00 58.34 102 TRP A O 1
ATOM 825 N N . GLU A 1 103 ? -32.754 -15.212 30.071 1.00 58.31 103 GLU A N 1
ATOM 826 C CA . GLU A 1 103 ? -32.613 -14.203 29.011 1.00 58.31 103 GLU A CA 1
ATOM 827 C C . GLU A 1 103 ? -31.229 -13.528 29.055 1.00 58.31 103 GLU A C 1
ATOM 829 O O . GLU A 1 103 ? -30.565 -13.475 28.022 1.00 58.31 103 GLU A O 1
ATOM 834 N N . GLU A 1 104 ? -30.704 -13.158 30.234 1.00 63.34 104 GLU A N 1
ATOM 835 C CA . GLU A 1 104 ? -29.333 -12.618 30.350 1.00 63.34 104 GLU A CA 1
ATOM 836 C C . GLU A 1 104 ? -28.254 -13.611 29.896 1.00 63.34 104 GLU A C 1
ATOM 838 O O . GLU A 1 104 ? -27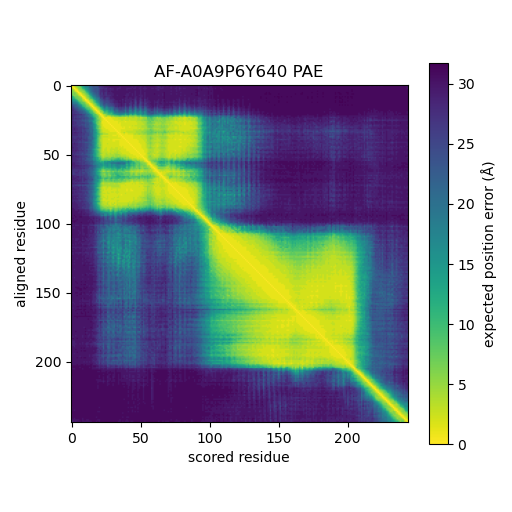.229 -13.211 29.345 1.00 63.34 104 GLU A O 1
ATOM 843 N N . LEU A 1 105 ? -28.460 -14.916 30.108 1.00 61.91 105 LEU A N 1
ATOM 844 C CA . LEU A 1 105 ? -27.511 -15.938 29.656 1.00 61.91 105 LEU A CA 1
ATOM 845 C C . LEU A 1 105 ? -27.477 -16.075 28.124 1.00 61.91 105 LEU A C 1
ATOM 847 O O . LEU A 1 105 ? -26.399 -16.302 27.568 1.00 61.91 105 LEU A O 1
ATOM 851 N N . ASP A 1 106 ? -28.622 -15.944 27.445 1.00 67.81 106 ASP A N 1
ATOM 852 C CA . ASP A 1 106 ? -28.702 -15.990 25.976 1.00 67.81 106 ASP A CA 1
ATOM 853 C C . ASP A 1 106 ? -28.136 -14.702 25.356 1.00 67.81 106 ASP A C 1
ATOM 855 O O . ASP A 1 106 ? -27.346 -14.754 24.406 1.00 67.81 106 ASP A O 1
ATOM 859 N N . ASP A 1 107 ? -28.425 -13.550 25.970 1.00 80.81 107 ASP A N 1
ATOM 860 C CA . ASP A 1 107 ? -27.852 -12.258 25.588 1.00 80.81 107 ASP A CA 1
ATOM 861 C C . ASP A 1 107 ? -26.324 -12.256 25.737 1.00 80.81 107 ASP A C 1
ATOM 863 O O . ASP A 1 107 ? -25.608 -11.789 24.846 1.00 80.81 107 ASP A O 1
ATOM 867 N N . GLN A 1 108 ? -25.793 -12.861 26.802 1.00 78.94 108 GLN A N 1
ATOM 868 C CA . GLN A 1 108 ? -24.351 -12.965 27.013 1.00 78.94 108 GLN A CA 1
ATOM 869 C C . GLN A 1 108 ? -23.661 -13.873 25.978 1.00 78.94 108 GLN A C 1
ATOM 871 O O . GLN A 1 108 ? -22.556 -13.563 25.515 1.00 78.94 108 GLN A O 1
ATOM 876 N N . ASP A 1 109 ? -24.285 -14.987 25.581 1.00 80.06 109 ASP A N 1
ATOM 877 C CA . ASP A 1 109 ? -23.758 -15.868 24.528 1.00 80.06 1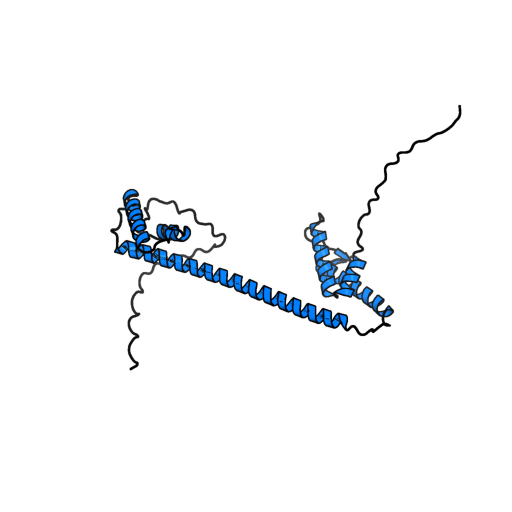09 ASP A CA 1
ATOM 878 C C . ASP A 1 109 ? -23.807 -15.183 23.151 1.00 80.06 109 ASP A C 1
ATOM 880 O O . ASP A 1 109 ? -22.852 -15.263 22.367 1.00 80.06 109 ASP A O 1
ATOM 884 N N . PHE A 1 110 ? -24.878 -14.437 22.867 1.00 84.62 110 PHE A N 1
ATOM 885 C CA . PHE A 1 110 ? -24.986 -13.616 21.663 1.00 84.62 110 PHE A CA 1
ATOM 886 C C . PHE A 1 110 ? -23.908 -12.525 21.610 1.00 84.62 110 PHE A C 1
ATOM 888 O O . PHE A 1 110 ? -23.222 -12.392 20.589 1.00 84.62 110 PHE A O 1
ATOM 895 N N . LEU A 1 111 ? -23.702 -11.795 22.710 1.00 90.12 111 LEU A N 1
ATOM 896 C CA . LEU A 1 111 ? -22.653 -10.780 22.826 1.00 90.12 111 LEU A CA 1
ATOM 897 C C . LEU A 1 111 ? -21.265 -11.387 22.619 1.00 90.12 111 LEU A C 1
ATOM 899 O O . LEU A 1 111 ? -20.496 -10.889 21.800 1.00 90.12 111 LEU A O 1
ATOM 903 N N . THR A 1 112 ? -20.974 -12.522 23.256 1.00 90.19 112 THR A N 1
ATOM 904 C CA . THR A 1 112 ? -19.686 -13.217 23.102 1.00 90.19 112 THR A CA 1
ATOM 905 C C . THR A 1 112 ? -19.430 -13.619 21.642 1.00 90.19 112 THR A C 1
ATOM 907 O O . THR A 1 112 ? -18.321 -13.465 21.116 1.00 90.19 112 THR A O 1
ATOM 910 N N . LYS A 1 113 ? -20.460 -14.109 20.939 1.00 90.38 113 LYS A N 1
ATOM 911 C CA . LYS A 1 113 ? -20.371 -14.428 19.504 1.00 90.38 113 LYS A CA 1
ATOM 912 C C . LYS A 1 113 ? -20.109 -13.182 18.663 1.00 90.38 113 LYS A C 1
ATOM 914 O O . LYS A 1 113 ? -19.294 -13.236 17.737 1.00 90.38 113 LYS A O 1
ATOM 919 N N . LEU A 1 114 ? -20.780 -12.076 18.973 1.00 93.56 114 LEU A N 1
ATOM 920 C CA . LEU A 1 114 ? -20.598 -10.812 18.269 1.00 93.56 114 LEU A CA 1
ATOM 921 C C . LEU A 1 114 ? -19.182 -10.261 18.474 1.00 93.56 114 LEU A C 1
ATOM 923 O O . LEU A 1 114 ? -18.523 -9.900 17.501 1.00 93.56 114 LEU A O 1
ATOM 927 N N . GLU A 1 115 ? -18.678 -10.270 19.705 1.00 92.94 115 GLU A N 1
ATOM 928 C CA . GLU A 1 115 ? -17.309 -9.867 20.031 1.00 92.94 115 GLU A CA 1
ATOM 929 C C . GLU A 1 115 ? -16.273 -10.715 19.290 1.00 92.94 115 GLU A C 1
ATOM 931 O O . GLU A 1 115 ? -15.346 -10.174 18.682 1.00 92.94 115 GLU A O 1
ATOM 936 N N . SER A 1 116 ? -16.455 -12.039 19.263 1.00 93.06 116 SER A N 1
ATOM 937 C CA . SER A 1 116 ? -15.577 -12.943 18.516 1.00 93.06 116 SER A CA 1
ATOM 938 C C . SER A 1 116 ? -15.559 -12.613 17.020 1.00 93.06 116 SER A C 1
ATOM 940 O O . SER A 1 116 ? -14.497 -12.590 16.389 1.00 93.06 116 SER A O 1
ATOM 942 N N . LEU A 1 117 ? -16.723 -12.299 16.448 1.00 96.00 117 LEU A N 1
ATOM 943 C CA . LEU A 1 117 ? -16.848 -11.908 15.048 1.00 96.00 117 LEU A CA 1
ATOM 944 C C . LEU A 1 117 ? -16.160 -10.564 14.770 1.00 96.00 117 LEU A C 1
ATOM 946 O O . LEU A 1 117 ? -15.431 -10.456 13.783 1.00 96.00 117 LEU A O 1
ATOM 950 N N . LEU A 1 118 ? -16.319 -9.575 15.652 1.00 96.31 118 LEU A N 1
ATOM 951 C CA . LEU A 1 118 ? -15.641 -8.280 15.545 1.00 96.31 118 LEU A CA 1
ATOM 952 C C . LEU A 1 118 ? -14.117 -8.433 15.619 1.00 96.31 118 LEU A C 1
ATOM 954 O O . LEU A 1 118 ? -13.396 -7.912 14.765 1.00 96.31 118 LEU A O 1
ATOM 958 N N . GLN A 1 119 ? -13.618 -9.204 16.586 1.00 96.56 119 GLN A N 1
ATOM 959 C CA . GLN A 1 119 ? -12.190 -9.498 16.722 1.00 96.56 119 GLN A CA 1
ATOM 960 C C . GLN A 1 119 ? -11.646 -10.215 15.483 1.00 96.56 119 GLN A C 1
ATOM 962 O O . GLN A 1 119 ? -10.576 -9.870 14.972 1.00 96.56 119 GLN A O 1
ATOM 967 N N . ASN A 1 120 ? -12.395 -11.187 14.957 1.00 96.56 120 ASN A N 1
ATOM 968 C CA . ASN A 1 120 ? -12.019 -11.908 13.750 1.00 96.56 120 ASN A CA 1
ATOM 969 C C . ASN A 1 120 ? -11.955 -10.980 12.527 1.00 96.56 120 ASN A C 1
ATOM 971 O O . ASN A 1 120 ? -10.963 -10.998 11.796 1.00 96.56 120 ASN A O 1
ATOM 975 N N . GLN A 1 121 ? -12.969 -10.141 12.318 1.00 97.25 121 GLN A N 1
ATOM 976 C CA . GLN A 1 121 ? -13.008 -9.187 11.208 1.00 97.25 121 GLN A CA 1
ATOM 977 C C . GLN A 1 121 ? -11.876 -8.162 11.296 1.00 97.25 121 GLN A C 1
ATOM 979 O O . GLN A 1 121 ? -11.215 -7.885 10.293 1.00 97.25 121 GLN A O 1
ATOM 984 N N . PHE A 1 122 ? -11.593 -7.646 12.491 1.00 97.50 122 PHE A N 1
ATOM 985 C CA . PHE A 1 122 ? -10.471 -6.737 12.704 1.00 97.50 122 PHE A CA 1
ATOM 986 C C . PHE A 1 122 ? -9.121 -7.417 12.425 1.00 97.50 122 PHE A C 1
ATOM 988 O O . PHE A 1 122 ? -8.254 -6.852 11.752 1.00 97.50 122 PHE A O 1
ATOM 995 N N . SER A 1 123 ? -8.950 -8.668 12.861 1.00 97.50 123 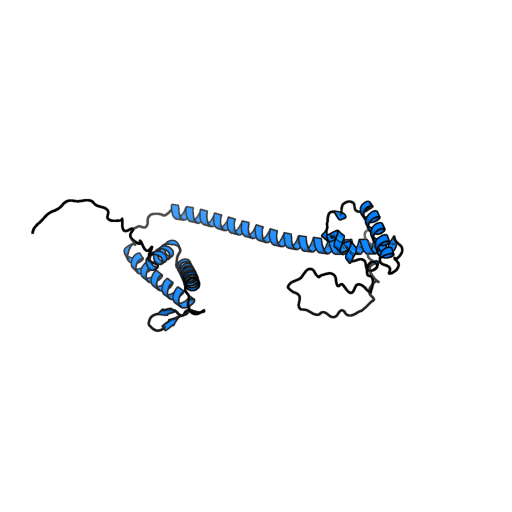SER A N 1
ATOM 996 C CA . SER A 1 123 ? -7.759 -9.462 12.543 1.00 97.50 123 SER A CA 1
ATOM 997 C C . SER A 1 123 ? -7.581 -9.635 11.028 1.00 97.50 123 SER A C 1
ATOM 999 O O . SER A 1 123 ? -6.496 -9.381 10.501 1.00 97.50 123 SER A O 1
ATOM 1001 N N . GLN A 1 124 ? -8.654 -9.960 10.301 1.00 97.38 124 GLN A N 1
ATOM 1002 C CA . GLN A 1 124 ? -8.620 -10.052 8.838 1.00 97.38 124 GLN A CA 1
ATOM 1003 C C . GLN A 1 124 ? -8.255 -8.716 8.181 1.00 97.38 124 GLN A C 1
ATOM 1005 O O . GLN A 1 124 ? -7.398 -8.678 7.297 1.00 97.38 124 GLN A O 1
ATOM 1010 N N . TYR A 1 125 ? -8.853 -7.614 8.639 1.00 97.62 125 TYR A N 1
ATOM 1011 C CA . TYR A 1 125 ? -8.552 -6.272 8.145 1.00 97.62 125 TYR A CA 1
ATOM 1012 C C . TYR A 1 125 ? -7.065 -5.929 8.304 1.00 97.62 125 TYR A C 1
ATOM 1014 O O . TYR A 1 125 ? -6.407 -5.555 7.333 1.00 97.62 125 TYR A O 1
ATOM 1022 N N . THR A 1 126 ? -6.500 -6.122 9.498 1.00 98.25 126 THR A N 1
ATOM 1023 C CA . THR A 1 126 ? -5.070 -5.857 9.738 1.00 98.25 126 THR A CA 1
ATOM 1024 C C . THR A 1 126 ? -4.161 -6.763 8.904 1.00 98.25 126 THR A C 1
ATOM 1026 O O . THR A 1 126 ? -3.118 -6.313 8.426 1.00 98.25 126 THR A O 1
ATOM 1029 N N . GLY A 1 127 ? -4.568 -8.013 8.656 1.00 97.69 127 GLY A N 1
ATOM 1030 C CA . GLY A 1 127 ? -3.891 -8.913 7.722 1.00 97.69 127 GLY A CA 1
ATOM 1031 C C . GLY A 1 127 ? -3.851 -8.364 6.293 1.00 97.69 127 GLY A C 1
ATOM 1032 O O . GLY A 1 127 ? -2.789 -8.350 5.671 1.00 97.69 127 GLY A O 1
ATOM 1033 N N . ILE A 1 128 ? -4.976 -7.844 5.793 1.00 98.25 128 ILE A N 1
ATOM 1034 C CA . ILE A 1 128 ? -5.063 -7.225 4.461 1.00 98.25 128 ILE A CA 1
ATOM 1035 C C . ILE A 1 128 ? -4.168 -5.984 4.366 1.00 98.25 128 ILE A C 1
ATOM 1037 O O . ILE A 1 128 ? -3.482 -5.810 3.361 1.00 98.25 128 ILE A O 1
ATOM 1041 N N . ILE A 1 129 ? -4.128 -5.139 5.400 1.00 98.00 129 ILE A N 1
ATOM 1042 C CA . ILE A 1 129 ? -3.263 -3.947 5.413 1.00 98.00 129 ILE A CA 1
ATOM 1043 C C . ILE A 1 129 ? -1.788 -4.330 5.251 1.00 98.00 129 ILE A C 1
ATOM 1045 O O . ILE A 1 129 ? -1.110 -3.790 4.376 1.00 98.00 129 ILE A O 1
ATOM 1049 N N . ARG A 1 130 ? -1.313 -5.317 6.019 1.00 97.81 130 ARG A N 1
ATOM 1050 C CA . ARG A 1 130 ? 0.069 -5.819 5.908 1.00 97.81 130 ARG A CA 1
ATOM 1051 C C . ARG A 1 130 ? 0.364 -6.387 4.523 1.00 97.81 130 ARG A C 1
ATOM 1053 O O . ARG A 1 130 ? 1.447 -6.186 3.981 1.00 97.81 130 ARG A O 1
ATOM 1060 N N . GLU A 1 131 ? -0.601 -7.084 3.931 1.00 98.06 131 GLU A N 1
ATOM 1061 C CA . GLU A 1 131 ? -0.454 -7.626 2.582 1.00 98.06 131 GLU A CA 1
ATOM 1062 C C . GLU A 1 131 ? -0.364 -6.516 1.524 1.00 98.06 131 GLU A C 1
ATOM 1064 O O . GLU A 1 131 ? 0.462 -6.591 0.615 1.00 98.06 131 GLU A O 1
ATOM 1069 N N . ILE A 1 132 ? -1.150 -5.444 1.662 1.00 97.88 132 ILE A N 1
ATOM 1070 C CA . ILE A 1 132 ? -1.063 -4.268 0.787 1.00 97.88 132 ILE A CA 1
ATOM 1071 C C . ILE A 1 132 ? 0.324 -3.620 0.876 1.00 97.88 132 ILE A C 1
ATOM 1073 O O . ILE A 1 132 ? 0.885 -3.251 -0.158 1.00 97.88 132 ILE A O 1
ATOM 1077 N N . GLU A 1 133 ? 0.885 -3.475 2.076 1.00 97.31 133 GLU A N 1
ATOM 1078 C CA . GLU A 1 133 ? 2.242 -2.945 2.279 1.00 97.31 133 GLU A CA 1
ATOM 1079 C C . GLU A 1 133 ? 3.290 -3.831 1.603 1.00 97.31 133 GLU A C 1
ATOM 1081 O O . GLU A 1 133 ? 4.047 -3.358 0.754 1.00 97.31 133 GLU A O 1
ATOM 1086 N N . ARG A 1 134 ? 3.241 -5.142 1.852 1.00 97.94 134 ARG A N 1
ATOM 1087 C CA . ARG A 1 134 ? 4.129 -6.121 1.212 1.00 97.94 134 ARG A CA 1
ATOM 1088 C C . ARG A 1 134 ? 4.063 -6.048 -0.318 1.00 97.94 134 ARG A C 1
ATOM 1090 O O . ARG A 1 134 ? 5.089 -6.122 -0.995 1.00 97.94 134 ARG A O 1
ATOM 1097 N N . LEU A 1 135 ? 2.864 -5.904 -0.886 1.00 98.25 135 LEU A N 1
ATOM 1098 C CA . LEU A 1 135 ? 2.665 -5.774 -2.332 1.00 98.25 135 LEU A CA 1
ATOM 1099 C C . LEU A 1 135 ? 3.222 -4.457 -2.888 1.00 98.25 135 LEU A C 1
ATOM 1101 O O . LEU A 1 135 ? 3.735 -4.443 -4.011 1.00 98.25 135 LEU A O 1
ATOM 1105 N N . LYS A 1 136 ? 3.152 -3.358 -2.128 1.00 96.62 136 LYS A N 1
ATOM 1106 C CA . LYS A 1 136 ? 3.778 -2.082 -2.510 1.00 96.62 136 LYS A CA 1
ATOM 1107 C C . LYS A 1 136 ? 5.298 -2.219 -2.581 1.00 96.62 136 LYS A C 1
ATOM 1109 O O . LYS A 1 136 ? 5.871 -1.823 -3.595 1.00 96.62 136 LYS A O 1
ATOM 1114 N N . ASP A 1 137 ? 5.917 -2.850 -1.587 1.00 96.88 137 ASP A N 1
ATOM 1115 C CA . ASP A 1 137 ? 7.369 -3.068 -1.559 1.00 96.88 137 ASP A CA 1
ATOM 1116 C C . ASP A 1 137 ? 7.827 -3.948 -2.726 1.00 96.88 137 ASP A C 1
ATOM 1118 O O . ASP A 1 137 ? 8.783 -3.630 -3.437 1.00 96.88 137 ASP A O 1
ATOM 1122 N N . GLN A 1 138 ? 7.095 -5.033 -2.997 1.00 97.75 138 GLN A N 1
ATOM 1123 C CA . GLN A 1 138 ? 7.384 -5.905 -4.136 1.00 97.75 138 GLN A CA 1
ATOM 1124 C C . GLN A 1 138 ? 7.251 -5.187 -5.476 1.00 97.75 138 GLN A C 1
ATOM 1126 O O . GLN A 1 138 ? 8.089 -5.367 -6.363 1.00 97.75 138 GLN A O 1
ATOM 1131 N N . LYS A 1 139 ? 6.208 -4.369 -5.638 1.00 96.44 139 LYS A N 1
ATOM 1132 C CA . LYS A 1 139 ? 6.025 -3.547 -6.836 1.00 96.44 139 LYS A CA 1
ATOM 1133 C C . LYS A 1 139 ? 7.209 -2.598 -7.029 1.00 96.44 139 LYS A C 1
ATOM 1135 O O . LYS A 1 139 ? 7.677 -2.456 -8.160 1.00 96.44 139 LYS A O 1
ATOM 1140 N N . GLU A 1 140 ? 7.680 -1.954 -5.965 1.00 95.62 140 GLU A N 1
ATOM 1141 C CA . GLU A 1 140 ? 8.794 -1.008 -6.042 1.00 95.62 140 GLU A CA 1
ATOM 1142 C C . GLU A 1 140 ? 10.099 -1.711 -6.433 1.00 95.62 140 GLU A C 1
ATOM 1144 O O . GLU A 1 140 ? 10.730 -1.322 -7.421 1.00 95.62 140 GLU A O 1
ATOM 1149 N N . ALA A 1 141 ? 10.419 -2.828 -5.772 1.00 96.44 141 ALA A N 1
ATOM 1150 C CA . ALA A 1 141 ? 11.585 -3.653 -6.084 1.00 96.44 141 ALA A CA 1
ATOM 1151 C C . ALA A 1 141 ? 11.575 -4.167 -7.537 1.00 96.44 141 ALA A C 1
ATOM 1153 O O . ALA A 1 141 ? 12.596 -4.142 -8.231 1.00 96.44 141 ALA A O 1
ATOM 1154 N N . LEU A 1 142 ? 10.413 -4.595 -8.042 1.00 96.88 142 LEU A N 1
ATOM 1155 C CA . LEU A 1 142 ? 10.263 -4.997 -9.443 1.00 96.88 142 LEU A CA 1
ATOM 1156 C C . LEU A 1 142 ? 10.433 -3.816 -10.401 1.00 96.88 142 LEU A C 1
ATOM 1158 O O . LEU A 1 142 ? 11.028 -3.975 -11.468 1.00 96.88 142 LEU A O 1
ATOM 1162 N N . SER A 1 143 ? 9.940 -2.632 -10.035 1.00 96.31 143 SER A N 1
ATOM 1163 C CA . SER A 1 143 ? 10.113 -1.418 -10.833 1.00 96.31 143 SER A CA 1
ATOM 1164 C C . SER A 1 143 ? 11.586 -1.003 -10.925 1.00 96.31 143 SER A C 1
ATOM 1166 O O . SER A 1 143 ? 12.019 -0.546 -11.990 1.00 96.31 143 SER A O 1
ATOM 1168 N N . ASP A 1 144 ? 12.357 -1.164 -9.845 1.00 95.62 144 ASP A N 1
ATOM 1169 C CA . ASP A 1 144 ? 13.812 -0.974 -9.838 1.00 95.62 144 ASP A CA 1
ATOM 1170 C C . ASP A 1 144 ? 14.512 -1.953 -10.770 1.00 95.62 144 ASP A C 1
ATOM 1172 O O . ASP A 1 144 ? 15.225 -1.547 -11.694 1.00 95.62 144 ASP A O 1
ATOM 1176 N N . LEU A 1 145 ? 14.253 -3.245 -10.573 1.00 96.75 145 LEU A N 1
ATOM 1177 C CA . LEU A 1 145 ? 14.873 -4.302 -11.359 1.00 96.75 145 LEU A CA 1
ATOM 1178 C C . LEU A 1 145 ? 14.557 -4.149 -12.851 1.00 96.75 145 LEU A C 1
ATOM 1180 O O . LEU A 1 145 ? 15.456 -4.220 -13.689 1.00 96.75 145 LEU A O 1
ATOM 1184 N N . PHE A 1 146 ? 13.296 -3.876 -13.192 1.00 96.75 146 PHE A N 1
ATOM 1185 C CA . PHE A 1 146 ? 12.879 -3.642 -14.571 1.00 96.75 146 PHE A CA 1
ATOM 1186 C C . PHE A 1 146 ? 13.615 -2.453 -15.187 1.00 96.75 146 PHE A C 1
ATOM 1188 O O . PHE A 1 146 ? 14.157 -2.561 -16.284 1.00 96.75 146 PHE A O 1
ATOM 1195 N N . SER A 1 147 ? 13.667 -1.323 -14.483 1.00 95.81 147 SER A N 1
ATOM 1196 C CA . SER A 1 147 ? 14.305 -0.109 -14.994 1.00 95.81 147 SER A CA 1
ATOM 1197 C C . SER A 1 147 ? 15.817 -0.292 -15.178 1.00 95.81 147 SER A C 1
ATOM 1199 O O . SER A 1 147 ? 16.363 0.155 -16.187 1.00 95.81 147 SER A O 1
ATOM 1201 N N . SER A 1 148 ? 16.479 -1.010 -14.263 1.00 96.25 148 SER A N 1
ATOM 1202 C CA . SER A 1 148 ? 17.895 -1.378 -14.379 1.00 96.25 148 SER A CA 1
ATOM 1203 C C . SER A 1 148 ? 18.145 -2.281 -15.591 1.00 96.25 148 SER A C 1
ATOM 1205 O O . SER A 1 148 ? 18.985 -1.975 -16.441 1.00 96.25 148 SER A O 1
ATOM 1207 N N . ASN A 1 149 ? 17.336 -3.332 -15.748 1.00 96.81 149 ASN A N 1
ATOM 1208 C CA . ASN A 1 149 ? 17.434 -4.259 -16.874 1.00 96.81 149 ASN A CA 1
ATOM 1209 C C . ASN A 1 149 ? 17.180 -3.569 -18.216 1.00 96.81 149 ASN A C 1
ATOM 1211 O O . ASN A 1 149 ? 17.873 -3.846 -19.191 1.00 96.81 149 ASN A O 1
ATOM 1215 N N . VAL A 1 150 ? 16.220 -2.643 -18.278 1.00 96.75 150 VAL A N 1
ATOM 1216 C CA . VAL A 1 150 ? 15.952 -1.843 -19.478 1.00 96.75 150 VAL A CA 1
ATOM 1217 C C . VAL A 1 150 ? 17.138 -0.945 -19.827 1.00 96.75 150 VAL A C 1
ATOM 1219 O O . VAL A 1 150 ? 17.459 -0.799 -21.006 1.00 96.75 150 VAL A O 1
ATOM 1222 N N . SER A 1 151 ? 17.796 -0.337 -18.839 1.00 95.62 151 SER A N 1
ATOM 1223 C CA . SER A 1 151 ? 19.010 0.451 -19.073 1.00 95.62 151 SER A CA 1
ATOM 1224 C C . SER A 1 151 ? 20.158 -0.427 -19.570 1.00 95.62 151 SER A C 1
ATOM 1226 O O . SER A 1 151 ? 20.731 -0.121 -20.612 1.00 95.62 151 SER A O 1
ATOM 1228 N N . ALA A 1 152 ? 20.419 -1.565 -18.921 1.00 96.31 152 ALA A N 1
ATOM 1229 C CA . ALA A 1 152 ? 21.440 -2.515 -19.360 1.00 96.31 152 ALA A CA 1
ATOM 1230 C C . ALA A 1 152 ? 21.174 -3.018 -20.790 1.00 96.31 152 ALA A C 1
ATOM 1232 O O . ALA A 1 152 ? 22.043 -2.939 -21.656 1.00 96.31 152 ALA A O 1
ATOM 1233 N N . TRP A 1 153 ? 19.947 -3.463 -21.074 1.00 97.06 153 TRP A N 1
ATOM 1234 C CA . TRP A 1 153 ? 19.523 -3.876 -22.412 1.00 97.06 153 TRP A CA 1
ATOM 1235 C C . TRP A 1 153 ? 19.738 -2.771 -23.454 1.00 97.06 153 TRP A C 1
ATOM 1237 O O . TRP A 1 153 ? 20.241 -3.039 -24.548 1.00 97.06 153 TRP A O 1
ATOM 1247 N N . ALA A 1 154 ? 19.390 -1.525 -23.124 1.00 96.44 154 ALA A N 1
ATOM 1248 C CA . ALA A 1 154 ? 19.589 -0.401 -24.027 1.00 96.44 154 ALA A CA 1
ATOM 1249 C C . ALA A 1 154 ? 21.079 -0.141 -24.295 1.00 96.44 154 ALA A C 1
ATOM 1251 O O . ALA A 1 154 ? 21.443 0.119 -25.441 1.00 96.44 154 ALA A O 1
ATOM 1252 N N . HIS A 1 155 ? 21.945 -0.287 -23.289 1.00 95.62 155 HIS A N 1
ATOM 1253 C CA . HIS A 1 155 ? 23.392 -0.118 -23.453 1.00 95.62 155 HIS A CA 1
ATOM 1254 C C . HIS A 1 155 ? 24.028 -1.187 -24.343 1.00 95.62 155 HIS A C 1
ATOM 1256 O O . HIS A 1 155 ? 24.991 -0.895 -25.047 1.00 95.62 155 HIS A O 1
ATOM 1262 N N . TYR A 1 156 ? 23.472 -2.401 -24.372 1.00 96.38 156 TYR A N 1
ATOM 1263 C CA . TYR A 1 156 ? 23.896 -3.436 -25.320 1.00 96.38 156 TYR A CA 1
ATOM 1264 C C . TYR A 1 156 ? 23.357 -3.212 -26.737 1.00 96.38 156 TYR A C 1
ATOM 1266 O O . TYR A 1 156 ? 24.006 -3.583 -27.713 1.00 96.38 156 TYR A O 1
ATOM 1274 N N . LYS A 1 157 ? 22.155 -2.640 -26.870 1.00 95.75 157 LYS A N 1
ATOM 1275 C CA . LYS A 1 157 ? 21.468 -2.520 -28.163 1.00 95.75 157 LYS A CA 1
ATOM 1276 C C . LYS A 1 157 ? 21.818 -1.249 -28.934 1.00 95.75 157 LYS A C 1
ATOM 1278 O O . LYS A 1 157 ? 21.825 -1.265 -30.165 1.00 95.75 157 LYS A O 1
ATOM 1283 N N . PHE A 1 158 ? 22.049 -0.144 -28.236 1.00 96.19 158 PHE A N 1
ATOM 1284 C CA . PHE A 1 158 ? 22.243 1.176 -28.828 1.00 96.19 158 PHE A CA 1
ATOM 1285 C C . PHE A 1 158 ? 23.670 1.675 -28.622 1.00 96.19 158 PHE A C 1
ATOM 1287 O O . PHE A 1 158 ? 24.371 1.278 -27.696 1.00 96.19 158 PHE A O 1
ATOM 1294 N N . LYS A 1 159 ? 24.100 2.597 -29.485 1.00 94.38 159 LYS A N 1
ATOM 1295 C CA . LYS A 1 159 ? 25.361 3.314 -29.287 1.00 94.38 159 LYS A CA 1
ATOM 1296 C C . LYS A 1 159 ? 25.171 4.393 -28.226 1.00 94.38 159 LYS A C 1
ATOM 1298 O O . LYS A 1 159 ? 24.141 5.069 -28.226 1.00 94.38 159 LYS A O 1
ATOM 1303 N N . LYS A 1 160 ? 26.182 4.574 -27.373 1.00 94.31 160 LYS A N 1
ATOM 1304 C CA . LYS A 1 160 ? 26.207 5.650 -26.379 1.00 94.31 160 LYS A CA 1
ATOM 1305 C C . LYS A 1 160 ? 26.002 7.006 -27.079 1.00 94.31 160 LYS A C 1
ATOM 1307 O O . LYS A 1 160 ? 26.734 7.279 -28.036 1.00 94.31 160 LYS A O 1
ATOM 1312 N N . PRO A 1 161 ? 25.026 7.828 -26.651 1.00 94.44 161 PRO A N 1
ATOM 1313 C CA . PRO A 1 161 ? 24.815 9.151 -27.228 1.00 94.44 161 PRO A CA 1
ATOM 1314 C C . PRO A 1 161 ? 25.993 10.083 -26.915 1.00 94.44 161 PRO A C 1
ATOM 1316 O O . PRO A 1 161 ? 26.719 9.887 -25.938 1.00 94.44 161 PRO A O 1
ATOM 1319 N N . ALA A 1 162 ? 26.168 11.118 -27.736 1.00 92.19 162 ALA A N 1
ATOM 1320 C CA . ALA A 1 162 ? 27.021 12.241 -27.367 1.00 92.19 162 ALA A CA 1
ATOM 1321 C C . ALA A 1 162 ? 26.391 12.999 -26.187 1.00 92.19 162 ALA A C 1
ATOM 1323 O O . ALA A 1 162 ? 25.171 12.981 -26.020 1.00 92.19 162 ALA A O 1
ATOM 1324 N N . ALA A 1 163 ? 27.206 13.704 -25.400 1.00 88.44 163 ALA A N 1
ATOM 1325 C CA . ALA A 1 163 ? 26.753 14.522 -24.269 1.00 88.44 163 ALA A CA 1
ATOM 1326 C C . ALA A 1 163 ? 26.060 15.831 -24.716 1.00 88.44 163 ALA A C 1
ATOM 1328 O O . ALA A 1 163 ? 26.270 16.889 -24.134 1.00 88.44 163 ALA A O 1
ATOM 1329 N N . THR A 1 164 ? 25.262 15.773 -25.784 1.00 92.06 164 THR A N 1
ATOM 1330 C CA . THR A 1 164 ? 24.446 16.881 -26.282 1.00 92.06 164 THR A CA 1
ATOM 1331 C C . THR A 1 164 ? 22.963 16.568 -26.061 1.00 92.06 164 THR A C 1
ATOM 1333 O O . THR A 1 164 ? 22.554 15.415 -26.253 1.00 92.06 164 THR A O 1
ATOM 1336 N N . PRO A 1 165 ? 22.129 17.564 -25.700 1.00 90.56 165 PRO A N 1
ATOM 1337 C CA . PRO A 1 165 ? 20.696 17.357 -25.471 1.00 90.56 165 PRO A CA 1
ATOM 1338 C C . PRO A 1 165 ? 19.992 16.660 -26.639 1.00 90.56 165 PRO A C 1
ATOM 1340 O O . PRO A 1 165 ? 19.242 15.708 -26.430 1.00 90.56 165 PRO A O 1
ATOM 1343 N N . ASP A 1 166 ? 20.307 17.060 -27.871 1.00 93.00 166 ASP A N 1
ATOM 1344 C CA . ASP A 1 166 ? 19.708 16.488 -29.079 1.00 93.00 166 ASP A CA 1
ATOM 1345 C C . ASP A 1 166 ? 20.082 15.014 -29.276 1.00 93.00 166 ASP A C 1
ATOM 1347 O O . ASP A 1 166 ? 19.231 14.186 -29.613 1.00 93.00 166 ASP A O 1
ATOM 1351 N N . SER A 1 167 ? 21.346 14.649 -29.021 1.00 93.50 167 SER A N 1
ATOM 1352 C CA . SER A 1 167 ? 21.790 13.258 -29.145 1.00 93.50 167 SER A CA 1
ATOM 1353 C C . SER A 1 167 ? 21.153 12.367 -28.081 1.00 93.50 167 SER A C 1
ATOM 1355 O O . SER A 1 167 ? 20.799 11.224 -28.382 1.00 93.50 167 SER A O 1
ATOM 1357 N N . VAL A 1 168 ? 21.002 12.868 -26.852 1.00 93.31 168 VAL A N 1
ATOM 1358 C CA . VAL A 1 168 ? 20.330 12.152 -25.759 1.00 93.31 168 VAL A CA 1
ATOM 1359 C C . VAL A 1 168 ? 18.836 12.002 -26.050 1.00 93.31 168 VAL A C 1
ATOM 1361 O O . VAL A 1 168 ? 18.283 10.915 -25.875 1.00 93.31 168 VAL A O 1
ATOM 1364 N N . ALA A 1 169 ? 18.181 13.052 -26.552 1.00 92.94 169 ALA A N 1
ATOM 1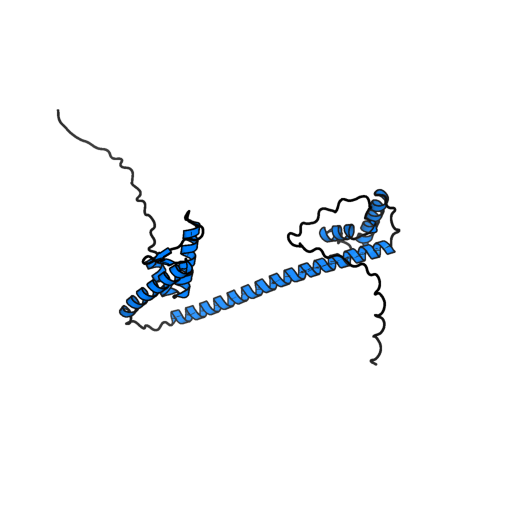365 C CA . ALA A 1 169 ? 16.770 13.019 -26.924 1.00 92.94 169 ALA A CA 1
ATOM 1366 C C . ALA A 1 169 ? 16.498 11.994 -28.035 1.00 92.94 169 ALA A C 1
ATOM 1368 O O . ALA A 1 169 ? 15.561 11.197 -27.923 1.00 92.94 169 ALA A O 1
ATOM 1369 N N . LEU A 1 170 ? 17.348 11.953 -29.068 1.00 95.25 170 LEU A N 1
ATOM 1370 C CA . LEU A 1 170 ? 17.243 10.977 -30.152 1.00 95.25 170 LEU A CA 1
ATOM 1371 C C . LEU A 1 170 ? 17.443 9.539 -29.649 1.00 95.25 170 LEU A C 1
ATOM 1373 O O . LEU A 1 170 ? 16.651 8.653 -29.982 1.00 95.25 170 LEU A O 1
ATOM 1377 N N . TYR A 1 171 ? 18.456 9.313 -28.804 1.00 96.12 171 TYR A N 1
ATOM 1378 C CA . TYR A 1 171 ? 18.680 8.025 -28.139 1.00 96.12 171 TYR A CA 1
ATOM 1379 C C . TYR A 1 171 ? 17.450 7.590 -27.337 1.00 96.12 171 TYR A C 1
ATOM 1381 O O . TYR A 1 171 ? 16.976 6.462 -27.486 1.00 96.12 171 TYR A O 1
ATOM 1389 N N . MET A 1 172 ? 16.879 8.493 -26.539 1.00 94.25 172 MET A N 1
ATOM 1390 C CA . MET A 1 172 ? 15.706 8.191 -25.728 1.00 94.25 172 MET A CA 1
ATOM 1391 C C . MET A 1 172 ? 14.473 7.893 -26.575 1.00 94.25 172 MET A C 1
ATOM 1393 O O . MET A 1 172 ? 13.764 6.930 -26.286 1.00 94.25 172 MET A O 1
ATOM 1397 N N . ALA A 1 173 ? 14.227 8.645 -27.647 1.00 94.38 173 ALA A N 1
ATOM 1398 C CA . ALA A 1 173 ? 13.127 8.365 -28.566 1.00 94.38 173 ALA A CA 1
ATOM 1399 C C . ALA A 1 173 ? 13.260 6.969 -29.201 1.00 94.38 173 ALA A C 1
ATOM 1401 O O . ALA A 1 173 ? 12.292 6.199 -29.221 1.00 94.38 173 ALA A O 1
ATOM 1402 N N . ALA A 1 174 ? 14.465 6.604 -29.648 1.00 95.31 174 ALA A N 1
ATOM 1403 C CA . ALA A 1 174 ? 14.749 5.284 -30.205 1.00 95.31 174 ALA A CA 1
ATOM 1404 C C . ALA A 1 174 ? 14.581 4.168 -29.157 1.00 95.31 174 ALA A C 1
ATOM 1406 O O . ALA A 1 174 ? 13.858 3.199 -29.406 1.00 95.31 174 ALA A O 1
ATOM 1407 N N . LYS A 1 175 ? 15.164 4.335 -27.959 1.00 95.38 175 LYS A N 1
ATOM 1408 C CA . LYS A 1 175 ? 15.030 3.405 -26.824 1.00 95.38 175 LYS A CA 1
ATOM 1409 C C . LYS A 1 175 ? 13.562 3.139 -26.510 1.00 95.38 175 LYS A C 1
ATOM 1411 O O . LYS A 1 175 ? 13.154 1.985 -26.442 1.00 95.38 175 LYS A O 1
ATOM 1416 N N . GLN A 1 176 ? 12.758 4.190 -26.357 1.00 93.94 176 GLN A N 1
ATOM 1417 C CA . GLN A 1 176 ? 11.340 4.073 -26.002 1.00 93.94 176 GLN A CA 1
ATOM 1418 C C . GLN A 1 176 ? 10.519 3.421 -27.123 1.00 93.94 176 GLN A C 1
ATOM 1420 O O . GLN A 1 176 ? 9.642 2.608 -26.842 1.00 93.94 176 GLN A O 1
ATOM 1425 N N . THR A 1 177 ? 10.812 3.733 -28.387 1.00 94.56 177 THR A N 1
ATOM 1426 C CA . THR A 1 177 ? 10.113 3.141 -29.540 1.00 94.56 177 THR A CA 1
ATOM 1427 C C . THR A 1 177 ? 10.328 1.632 -29.602 1.00 94.56 177 THR A C 1
ATOM 1429 O O . THR A 1 177 ? 9.372 0.870 -29.717 1.00 94.56 177 THR A O 1
ATOM 1432 N N . VAL A 1 178 ? 11.579 1.191 -29.463 1.00 95.50 178 VAL A N 1
ATOM 1433 C CA . VAL A 1 178 ? 11.921 -0.235 -29.487 1.00 95.50 178 VAL A CA 1
ATOM 1434 C C . VAL A 1 178 ? 11.463 -0.939 -28.209 1.00 95.50 178 VAL A C 1
ATOM 1436 O O . VAL A 1 178 ? 11.037 -2.086 -28.259 1.00 95.50 178 VAL A O 1
ATOM 1439 N N . LEU A 1 179 ? 11.505 -0.275 -27.054 1.00 95.25 179 LEU A N 1
ATOM 1440 C CA . LEU A 1 179 ? 11.044 -0.876 -25.805 1.00 95.25 179 LEU A CA 1
ATOM 1441 C C . LEU A 1 179 ? 9.543 -1.197 -25.848 1.00 95.25 179 LEU A C 1
ATOM 1443 O O . LEU A 1 179 ? 9.138 -2.264 -25.394 1.00 95.25 179 LEU A O 1
ATOM 1447 N N . ARG A 1 180 ? 8.726 -0.331 -26.462 1.00 95.19 180 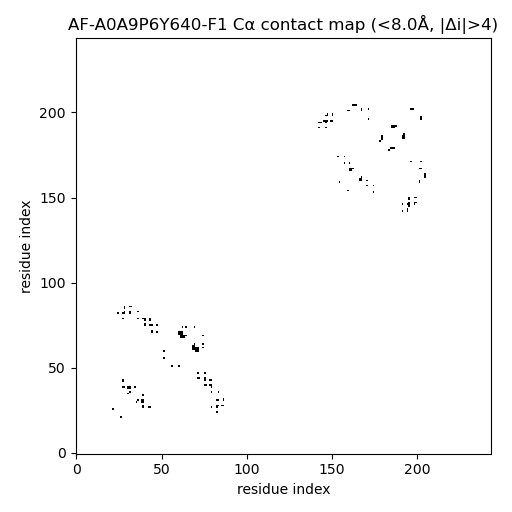ARG A N 1
ATOM 1448 C CA . ARG A 1 180 ? 7.283 -0.576 -26.639 1.00 95.19 180 ARG A CA 1
ATOM 1449 C C . ARG A 1 180 ? 6.965 -1.796 -27.503 1.00 95.19 180 ARG A C 1
ATOM 1451 O O . ARG A 1 180 ? 5.867 -2.324 -27.370 1.00 95.19 180 ARG A O 1
ATOM 1458 N N . SER A 1 181 ? 7.878 -2.240 -28.371 1.00 94.88 181 SER A N 1
ATOM 1459 C CA . SER A 1 181 ? 7.654 -3.456 -29.161 1.00 94.88 181 SER A CA 1
ATOM 1460 C C . SER A 1 181 ? 7.975 -4.738 -28.392 1.00 94.88 181 SER A C 1
ATOM 1462 O O . SER A 1 181 ? 7.420 -5.782 -28.714 1.00 94.88 181 SER A O 1
ATOM 1464 N N . ILE A 1 182 ? 8.841 -4.669 -27.375 1.00 95.62 182 ILE A N 1
ATOM 1465 C CA . ILE A 1 182 ? 9.244 -5.830 -26.563 1.00 95.62 182 ILE A CA 1
ATOM 1466 C C . ILE A 1 182 ? 8.354 -5.964 -25.328 1.00 95.62 182 ILE A C 1
ATOM 1468 O O . ILE A 1 182 ? 7.997 -7.072 -24.939 1.00 95.62 182 ILE A O 1
ATOM 1472 N N . VAL A 1 183 ? 7.973 -4.836 -24.725 1.00 95.12 183 VAL A N 1
ATOM 1473 C CA . VAL A 1 183 ? 7.091 -4.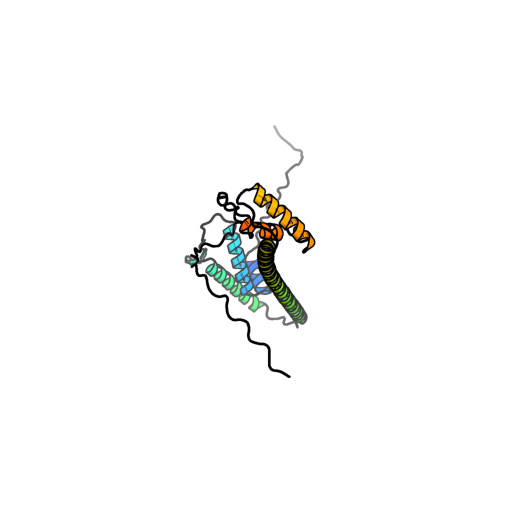792 -23.556 1.00 95.12 183 VAL A CA 1
ATOM 1474 C C . VAL A 1 183 ? 5.902 -3.883 -23.870 1.00 95.12 183 VAL A C 1
ATOM 1476 O O . VAL A 1 183 ? 5.893 -2.716 -23.478 1.00 95.12 183 VAL A O 1
ATOM 1479 N N . PRO A 1 184 ? 4.891 -4.357 -24.613 1.00 93.62 184 PRO A N 1
ATOM 1480 C CA . PRO A 1 184 ? 3.713 -3.550 -24.905 1.00 93.62 184 PRO A CA 1
ATOM 1481 C C . PRO A 1 184 ? 3.011 -3.105 -23.615 1.00 93.62 184 PRO A C 1
ATOM 1483 O O . PRO A 1 184 ? 2.867 -3.874 -22.670 1.00 93.62 184 PRO A O 1
ATOM 1486 N N . GLY A 1 185 ? 2.573 -1.846 -23.562 1.00 90.62 185 GLY A N 1
ATOM 1487 C CA . GLY A 1 185 ? 1.760 -1.335 -22.454 1.00 90.62 185 GLY A CA 1
ATOM 1488 C C . GLY A 1 185 ? 2.516 -0.863 -21.206 1.00 90.62 185 GLY A C 1
ATOM 1489 O O . GLY A 1 185 ? 1.887 -0.231 -20.361 1.00 90.62 185 GLY A O 1
ATOM 1490 N N . TYR A 1 186 ? 3.844 -1.034 -21.088 1.00 92.56 186 TYR A N 1
ATOM 1491 C CA . TYR A 1 186 ? 4.574 -0.507 -19.912 1.00 92.56 186 TYR A CA 1
ATOM 1492 C C . TYR A 1 186 ? 4.415 1.017 -19.755 1.00 92.56 186 TYR A C 1
ATOM 1494 O O . TYR A 1 186 ? 4.415 1.538 -18.641 1.00 92.56 186 TYR A O 1
ATOM 1502 N N . SER A 1 187 ? 4.224 1.728 -20.875 1.00 89.75 187 SER A N 1
ATOM 1503 C CA . SER A 1 187 ? 4.024 3.178 -20.911 1.00 89.75 187 SER A CA 1
ATOM 1504 C C . SER A 1 187 ? 2.722 3.645 -20.254 1.00 89.75 187 SER A C 1
ATOM 1506 O O . SER A 1 187 ? 2.582 4.834 -19.984 1.00 89.75 187 SER A O 1
ATOM 1508 N N . LEU A 1 188 ? 1.772 2.735 -20.006 1.00 93.38 188 LEU A N 1
ATOM 1509 C CA . LEU A 1 188 ? 0.550 3.027 -19.249 1.00 93.38 188 LEU A CA 1
ATOM 1510 C C . LEU A 1 188 ? 0.864 3.283 -17.768 1.00 93.38 188 LEU A C 1
ATOM 1512 O O . LEU A 1 188 ? 0.158 4.030 -17.094 1.00 93.38 188 LEU A O 1
ATOM 1516 N N . TYR A 1 189 ? 1.960 2.712 -17.267 1.00 94.56 189 TYR A N 1
ATOM 1517 C CA . TYR A 1 189 ? 2.405 2.890 -15.894 1.00 94.56 189 TYR A CA 1
ATOM 1518 C C . TYR A 1 189 ? 3.350 4.091 -15.815 1.00 94.56 189 TYR A C 1
ATOM 1520 O O . TYR A 1 189 ? 4.556 3.988 -16.066 1.00 94.56 189 TYR A O 1
ATOM 1528 N N . ARG A 1 190 ? 2.794 5.254 -15.451 1.00 93.12 190 ARG A N 1
ATOM 1529 C CA . ARG A 1 190 ? 3.532 6.527 -15.369 1.00 93.12 190 ARG A CA 1
ATOM 1530 C C . ARG A 1 190 ? 4.794 6.419 -14.508 1.00 93.12 190 ARG A C 1
ATOM 1532 O O . ARG A 1 190 ? 5.861 6.811 -14.971 1.00 93.12 190 ARG A O 1
ATOM 1539 N N . ASN A 1 191 ? 4.686 5.864 -13.300 1.00 91.38 191 ASN A N 1
ATOM 1540 C CA . ASN A 1 191 ? 5.813 5.777 -12.361 1.00 91.38 191 ASN A CA 1
ATOM 1541 C C . ASN A 1 191 ? 6.947 4.909 -12.921 1.00 91.38 191 ASN A C 1
ATOM 1543 O O . ASN A 1 191 ? 8.093 5.344 -12.948 1.00 91.38 191 ASN A O 1
ATOM 1547 N N . LEU A 1 192 ? 6.613 3.739 -13.475 1.00 94.00 192 LEU A N 1
ATOM 1548 C CA . LEU A 1 192 ? 7.582 2.852 -14.126 1.00 94.00 192 LEU A CA 1
ATOM 1549 C C . LEU A 1 192 ? 8.263 3.544 -15.315 1.00 94.00 192 LEU A C 1
ATOM 1551 O O . LEU A 1 192 ? 9.480 3.500 -15.464 1.00 94.00 192 LEU A O 1
ATOM 1555 N N . THR A 1 193 ? 7.482 4.239 -16.143 1.00 93.12 193 THR A N 1
ATOM 1556 C CA . THR A 1 193 ? 7.994 4.966 -17.313 1.00 93.12 193 THR A CA 1
ATOM 1557 C C . THR A 1 193 ? 8.956 6.080 -16.918 1.00 93.12 193 THR A C 1
ATOM 1559 O O . THR A 1 193 ? 9.976 6.272 -17.578 1.00 93.12 193 THR A O 1
ATOM 1562 N N . MET A 1 194 ? 8.644 6.821 -15.853 1.00 91.62 194 MET A N 1
ATOM 1563 C CA . MET A 1 194 ? 9.533 7.848 -15.309 1.00 91.62 194 MET A CA 1
ATOM 1564 C C . MET A 1 194 ? 10.827 7.228 -14.783 1.00 91.62 194 MET A C 1
ATOM 1566 O O . MET A 1 194 ? 11.910 7.687 -15.145 1.00 91.62 194 MET A O 1
ATOM 1570 N N . LYS A 1 195 ? 10.724 6.132 -14.027 1.00 92.81 195 LYS A N 1
ATOM 1571 C CA . LYS A 1 195 ? 11.873 5.435 -13.444 1.00 92.81 195 LYS A CA 1
ATOM 1572 C C . LYS A 1 195 ? 12.833 4.898 -14.511 1.00 92.81 195 LYS A C 1
ATOM 1574 O O . LYS A 1 195 ? 14.032 5.153 -14.445 1.00 92.81 195 LYS A O 1
ATOM 1579 N N . VAL A 1 196 ? 12.305 4.298 -15.581 1.00 93.62 196 VAL A N 1
ATOM 1580 C CA . VAL A 1 196 ? 13.076 3.850 -16.761 1.00 93.62 196 VAL A CA 1
ATOM 1581 C C . VAL A 1 196 ? 13.857 4.987 -17.435 1.00 93.62 196 VAL A C 1
ATOM 1583 O O . VAL A 1 196 ? 14.916 4.749 -18.022 1.00 93.62 196 VAL A O 1
ATOM 1586 N N . LYS A 1 197 ? 13.331 6.217 -17.407 1.00 90.00 197 LYS A N 1
ATOM 1587 C CA . LYS A 1 197 ? 14.011 7.388 -17.979 1.00 90.00 197 LYS A CA 1
ATOM 1588 C C . LYS A 1 197 ? 15.096 7.932 -17.053 1.00 90.00 197 LYS A C 1
ATOM 1590 O O . LYS A 1 197 ? 16.144 8.318 -17.543 1.00 90.00 197 LYS A O 1
ATOM 1595 N N . GLN A 1 198 ? 14.844 7.964 -15.746 1.00 89.50 198 GLN A N 1
ATOM 1596 C CA . GLN A 1 198 ? 15.740 8.568 -14.752 1.00 89.50 198 GLN A CA 1
ATOM 1597 C C . GLN A 1 198 ? 16.924 7.670 -14.365 1.00 89.50 198 GLN A C 1
ATOM 1599 O O . GLN A 1 198 ? 18.001 8.168 -14.036 1.00 89.50 198 GLN A O 1
ATOM 1604 N N . MET A 1 199 ? 16.733 6.349 -14.398 1.00 90.50 199 MET A N 1
ATOM 1605 C CA . MET A 1 199 ? 17.758 5.373 -14.013 1.00 90.50 199 MET A CA 1
ATOM 1606 C C . MET A 1 199 ? 18.855 5.175 -15.062 1.00 90.50 199 MET A C 1
ATOM 1608 O O . MET A 1 199 ? 19.866 4.546 -14.766 1.00 90.50 199 MET A O 1
ATOM 1612 N N . ASP A 1 200 ? 18.678 5.665 -16.289 1.00 91.88 200 ASP A N 1
ATOM 1613 C CA . ASP A 1 200 ? 19.674 5.481 -17.341 1.00 91.88 200 ASP A CA 1
ATOM 1614 C C . ASP A 1 200 ? 20.832 6.482 -17.173 1.00 91.88 200 ASP A C 1
ATOM 1616 O O . ASP A 1 200 ? 20.627 7.691 -17.277 1.00 91.88 200 ASP A O 1
ATOM 1620 N N . PRO A 1 201 ? 22.072 6.031 -16.931 1.00 89.81 201 PRO A N 1
ATOM 1621 C CA . PRO A 1 201 ? 23.192 6.949 -16.761 1.00 89.81 201 PRO A CA 1
ATOM 1622 C C . PRO A 1 201 ? 23.561 7.681 -18.059 1.00 89.81 201 PRO A C 1
ATOM 1624 O O . PRO A 1 201 ? 24.127 8.766 -17.991 1.00 89.81 201 PRO A O 1
ATOM 1627 N N . TRP A 1 202 ? 23.238 7.139 -19.241 1.00 91.25 202 TRP A N 1
ATOM 1628 C CA . TRP A 1 202 ? 23.559 7.786 -20.522 1.00 91.25 202 TRP A CA 1
ATOM 1629 C C . TRP A 1 202 ? 22.688 9.007 -20.824 1.00 91.25 202 TRP A C 1
ATOM 1631 O O . TRP A 1 202 ? 22.968 9.729 -21.778 1.00 91.25 202 TRP A O 1
ATOM 1641 N N . THR A 1 203 ? 21.640 9.246 -20.034 1.00 85.75 203 THR A N 1
ATOM 1642 C CA . THR A 1 203 ? 20.757 10.404 -20.204 1.00 85.75 203 THR A CA 1
ATOM 1643 C C . THR A 1 203 ? 21.133 11.582 -19.316 1.00 85.75 203 THR A C 1
ATOM 1645 O O . THR A 1 203 ? 20.472 12.614 -19.381 1.00 85.75 203 THR A O 1
ATOM 1648 N N . ARG A 1 204 ? 22.157 11.438 -18.468 1.00 82.50 204 ARG A N 1
ATOM 1649 C CA . ARG A 1 204 ? 22.630 12.506 -17.586 1.00 82.50 204 ARG A CA 1
ATOM 1650 C C . ARG A 1 204 ? 23.595 13.404 -18.355 1.00 82.50 204 ARG A C 1
ATOM 1652 O O . ARG A 1 204 ? 24.603 12.927 -18.867 1.00 82.50 204 ARG A O 1
ATOM 1659 N N . ILE A 1 205 ? 23.274 14.691 -18.433 1.00 75.62 205 ILE A N 1
ATOM 1660 C CA . ILE A 1 205 ? 24.150 15.727 -18.987 1.00 75.62 205 ILE A CA 1
ATOM 1661 C C . ILE A 1 205 ? 24.739 16.457 -17.778 1.00 75.62 205 ILE A C 1
ATOM 1663 O O . ILE A 1 205 ? 23.985 16.926 -16.932 1.00 75.62 205 ILE A O 1
ATOM 1667 N N . GLU A 1 206 ? 26.067 16.485 -17.655 1.00 62.56 206 GLU A N 1
ATOM 1668 C CA . GLU A 1 206 ? 26.783 16.920 -16.438 1.00 62.56 206 GLU A CA 1
ATOM 1669 C C . GLU A 1 206 ? 26.539 18.396 -16.047 1.00 62.56 206 GLU A C 1
ATOM 1671 O O . GLU A 1 206 ? 26.800 18.766 -14.906 1.00 62.56 206 GLU A O 1
ATOM 1676 N N . ASP A 1 207 ? 25.952 19.203 -16.938 1.00 51.94 207 ASP A N 1
ATOM 1677 C CA . ASP A 1 207 ? 25.544 20.593 -16.674 1.00 51.94 207 ASP A CA 1
ATOM 1678 C C . ASP A 1 207 ? 24.127 20.746 -16.085 1.00 51.94 207 ASP A C 1
ATOM 1680 O O . ASP A 1 207 ? 23.746 21.842 -15.669 1.00 51.94 207 ASP A O 1
ATOM 1684 N N . ASP A 1 208 ? 23.331 19.675 -15.997 1.00 47.22 208 ASP A N 1
ATOM 1685 C CA . ASP A 1 208 ? 21.992 19.737 -15.403 1.00 47.22 208 ASP A CA 1
ATOM 1686 C C . ASP A 1 208 ? 22.071 19.514 -13.881 1.00 47.22 208 ASP A C 1
ATOM 1688 O O . ASP A 1 208 ? 21.693 18.477 -13.338 1.00 47.22 208 ASP A O 1
ATOM 1692 N N . SER A 1 209 ? 22.587 20.522 -13.167 1.00 43.75 209 SER A N 1
ATOM 1693 C CA . SER A 1 209 ? 22.533 20.621 -11.694 1.00 43.75 209 SER A CA 1
ATOM 1694 C C . SER A 1 209 ? 21.106 20.803 -11.146 1.00 43.75 209 SER A C 1
ATOM 1696 O O . SER A 1 209 ? 20.916 21.038 -9.949 1.00 43.75 209 SER A O 1
ATOM 1698 N N . SER A 1 210 ? 20.076 20.637 -11.979 1.00 50.41 210 SER A N 1
ATOM 1699 C CA . SER A 1 210 ? 18.728 20.343 -11.515 1.00 50.41 210 SER A CA 1
ATOM 1700 C C . SER A 1 210 ? 18.707 18.911 -10.985 1.00 50.41 210 SER A C 1
ATOM 1702 O O . SER A 1 210 ? 18.332 17.954 -11.663 1.00 50.41 210 SER A O 1
ATOM 1704 N N . ARG A 1 211 ? 19.117 18.752 -9.721 1.00 48.94 211 ARG A N 1
ATOM 1705 C CA . ARG A 1 211 ? 18.598 17.674 -8.879 1.00 48.94 211 ARG A CA 1
ATOM 1706 C C . ARG A 1 211 ? 17.085 17.708 -9.049 1.00 48.94 211 ARG A C 1
ATOM 1708 O O . ARG A 1 211 ? 16.433 18.599 -8.511 1.00 48.94 211 ARG A O 1
ATOM 1715 N N . GLY A 1 212 ? 16.561 16.788 -9.859 1.00 42.75 212 GLY A N 1
ATOM 1716 C CA . GLY A 1 212 ? 15.132 16.652 -10.071 1.00 42.75 212 GLY A CA 1
ATOM 1717 C C . GLY A 1 212 ? 14.455 16.697 -8.713 1.00 42.75 212 GLY A C 1
ATOM 1718 O O . GLY A 1 212 ? 14.890 15.993 -7.803 1.00 42.75 212 GLY A O 1
ATOM 1719 N N . VAL A 1 213 ? 13.478 17.599 -8.590 1.00 45.16 213 VAL A N 1
ATOM 1720 C CA . VAL A 1 213 ? 12.630 17.790 -7.413 1.00 45.16 213 VAL A CA 1
ATOM 1721 C C . VAL A 1 213 ? 12.364 16.425 -6.795 1.00 45.16 213 VAL A C 1
ATOM 1723 O O . VAL A 1 213 ? 11.669 15.592 -7.383 1.00 45.16 213 VAL A O 1
ATOM 1726 N N . GLY A 1 214 ? 13.019 16.180 -5.659 1.00 38.28 214 GLY A N 1
ATOM 1727 C CA . GLY A 1 214 ? 12.796 14.993 -4.863 1.00 38.28 214 GLY A CA 1
ATOM 1728 C C . GLY A 1 214 ? 11.317 14.950 -4.530 1.00 38.28 214 GLY A C 1
ATOM 1729 O O . GLY A 1 214 ? 10.737 15.950 -4.111 1.00 38.28 214 GLY A O 1
ATOM 1730 N N . ILE A 1 215 ? 10.698 13.803 -4.767 1.00 45.06 215 ILE A N 1
ATOM 1731 C CA . ILE A 1 215 ? 9.461 13.468 -4.076 1.00 45.06 215 ILE A CA 1
ATOM 1732 C C . ILE A 1 215 ? 9.837 13.532 -2.592 1.00 45.06 215 ILE A C 1
ATOM 1734 O O . ILE A 1 215 ? 10.776 12.854 -2.180 1.00 45.06 215 ILE A O 1
ATOM 1738 N N . CYS A 1 216 ? 9.228 14.452 -1.847 1.00 37.50 216 CYS A N 1
ATOM 1739 C CA . CYS A 1 216 ? 9.529 14.664 -0.439 1.00 37.50 216 CYS A CA 1
ATOM 1740 C C . CYS A 1 216 ? 9.241 13.372 0.335 1.00 37.50 216 CYS A C 1
ATOM 1742 O O . CYS A 1 216 ? 8.077 13.034 0.528 1.00 37.50 216 CYS A O 1
ATOM 1744 N N . ASP A 1 217 ? 10.285 12.676 0.780 1.00 38.62 217 ASP A N 1
ATOM 1745 C CA . ASP A 1 217 ? 10.187 11.771 1.921 1.00 38.62 217 ASP A CA 1
ATOM 1746 C C . ASP A 1 217 ? 10.365 12.620 3.183 1.00 38.62 217 ASP A C 1
ATOM 1748 O O . ASP A 1 217 ? 11.474 13.026 3.545 1.00 38.62 217 ASP A O 1
ATOM 1752 N N . GLU A 1 218 ? 9.257 12.920 3.859 1.00 44.00 218 GLU A N 1
ATOM 1753 C CA . GLU A 1 218 ? 9.254 13.420 5.236 1.00 44.00 218 GLU A CA 1
ATOM 1754 C C . GLU A 1 218 ? 9.613 12.275 6.193 1.00 44.00 218 GLU A C 1
ATOM 1756 O O . GLU A 1 218 ? 8.759 11.808 6.936 1.00 44.00 218 GLU A O 1
ATOM 1761 N N . ASN A 1 219 ? 10.846 11.759 6.113 1.00 44.94 219 ASN A N 1
ATOM 1762 C CA . ASN A 1 219 ? 11.580 11.111 7.211 1.00 44.94 219 ASN A CA 1
ATOM 1763 C C . ASN A 1 219 ? 12.800 10.350 6.686 1.00 44.94 219 ASN A C 1
ATOM 1765 O O . ASN A 1 219 ? 12.778 9.132 6.540 1.00 44.94 219 ASN A O 1
ATOM 1769 N N . SER A 1 220 ? 13.921 11.043 6.513 1.00 35.09 220 SER A N 1
ATOM 1770 C CA . SER A 1 220 ? 15.223 10.375 6.607 1.00 35.09 220 SER A CA 1
ATOM 1771 C C . SER A 1 220 ? 16.331 11.390 6.840 1.00 35.09 220 SER A C 1
ATOM 1773 O O . SER A 1 220 ? 17.062 11.787 5.934 1.00 35.09 220 SER A O 1
ATOM 1775 N N . ASN A 1 221 ? 16.471 11.795 8.099 1.00 37.09 221 ASN A N 1
ATOM 1776 C CA . ASN A 1 221 ? 17.724 12.331 8.599 1.00 37.09 221 ASN A CA 1
ATOM 1777 C C . ASN A 1 221 ? 18.643 11.134 8.875 1.00 37.09 221 ASN A C 1
ATOM 1779 O O . ASN A 1 221 ? 18.614 10.581 9.969 1.00 37.09 221 ASN A O 1
ATOM 1783 N N . GLN A 1 222 ? 19.422 10.698 7.885 1.00 34.94 222 GLN A N 1
ATOM 1784 C CA . GLN A 1 222 ? 20.662 9.966 8.143 1.00 34.94 222 GLN A CA 1
ATOM 1785 C C . GLN A 1 222 ? 21.584 10.015 6.925 1.00 34.94 222 GLN A C 1
ATOM 1787 O O . GLN A 1 222 ? 21.337 9.436 5.871 1.00 34.94 222 GLN A O 1
ATOM 1792 N N . VAL A 1 223 ? 22.676 10.751 7.109 1.00 38.53 223 VAL A N 1
ATOM 1793 C CA . VAL A 1 223 ? 23.850 10.749 6.247 1.00 38.53 223 VAL A CA 1
ATOM 1794 C C . VAL A 1 223 ? 24.478 9.361 6.325 1.00 38.53 223 VAL A C 1
ATOM 1796 O O . VAL A 1 223 ? 25.012 8.987 7.366 1.00 38.53 223 VAL A O 1
ATOM 1799 N N . VAL A 1 224 ? 24.458 8.613 5.224 1.00 34.78 224 VAL A N 1
ATOM 1800 C CA . VAL A 1 224 ? 25.329 7.447 5.051 1.00 34.78 224 VAL A CA 1
ATOM 1801 C C . VAL A 1 224 ? 26.293 7.754 3.915 1.00 34.78 224 VAL A C 1
ATOM 1803 O O . VAL A 1 224 ? 25.915 7.859 2.750 1.00 34.78 224 VAL A O 1
ATOM 1806 N N . GLN A 1 225 ? 27.556 7.950 4.287 1.00 32.19 225 GLN A N 1
ATOM 1807 C CA . GLN A 1 225 ? 28.677 7.985 3.359 1.00 32.19 225 GLN A CA 1
ATOM 1808 C C . GLN A 1 225 ? 28.813 6.606 2.707 1.00 32.19 225 GLN A C 1
ATOM 1810 O O . GLN A 1 225 ? 28.905 5.597 3.401 1.00 32.19 225 GLN A O 1
ATOM 1815 N N . VAL A 1 226 ? 28.826 6.569 1.376 1.00 34.84 226 VAL A N 1
ATOM 1816 C CA . VAL A 1 226 ? 29.069 5.354 0.591 1.00 34.84 226 VAL A CA 1
ATOM 1817 C C . VAL A 1 226 ? 30.581 5.128 0.489 1.00 34.84 226 VAL A C 1
ATOM 1819 O O . VAL A 1 226 ? 31.270 5.999 -0.050 1.00 34.84 226 VAL A O 1
ATOM 1822 N N . PRO A 1 227 ? 31.125 3.981 0.930 1.00 32.84 227 PRO A N 1
ATOM 1823 C CA . PRO A 1 227 ? 32.456 3.563 0.528 1.00 32.84 227 PRO A CA 1
ATOM 1824 C C . PRO A 1 227 ? 32.404 3.016 -0.900 1.00 32.84 227 PRO A C 1
ATOM 1826 O O . PRO A 1 227 ? 31.647 2.099 -1.218 1.00 32.84 227 PRO A O 1
ATOM 1829 N N . SER A 1 228 ? 33.232 3.604 -1.757 1.00 41.66 228 SER A N 1
ATOM 1830 C CA . SER A 1 228 ? 33.675 3.018 -3.016 1.00 41.66 228 SER A CA 1
ATOM 1831 C C . SER A 1 228 ? 34.399 1.709 -2.715 1.00 41.66 228 SER A C 1
ATOM 1833 O O . SER A 1 228 ? 35.481 1.764 -2.142 1.00 41.66 228 SER A O 1
ATOM 1835 N N . ASP A 1 229 ? 33.870 0.574 -3.163 1.00 32.06 229 ASP A N 1
ATOM 1836 C CA . ASP A 1 229 ? 34.737 -0.538 -3.540 1.00 32.06 229 ASP A CA 1
ATOM 1837 C C . ASP A 1 229 ? 34.126 -1.374 -4.664 1.00 32.06 229 ASP A C 1
ATOM 1839 O O . ASP A 1 229 ? 33.093 -2.037 -4.543 1.00 32.06 229 ASP A O 1
ATOM 1843 N N . ALA A 1 230 ? 34.813 -1.304 -5.799 1.00 38.41 230 ALA A N 1
ATOM 1844 C CA . ALA A 1 230 ? 34.753 -2.299 -6.842 1.00 38.41 230 ALA A CA 1
ATOM 1845 C C . ALA A 1 230 ? 35.317 -3.622 -6.302 1.00 38.41 230 ALA A C 1
ATOM 1847 O O . ALA A 1 230 ? 36.291 -3.611 -5.555 1.00 38.41 230 ALA A O 1
ATOM 1848 N N . SER A 1 231 ? 34.763 -4.740 -6.789 1.00 41.09 231 SER A N 1
ATOM 1849 C CA . SER A 1 231 ? 35.272 -6.129 -6.717 1.00 41.09 231 SER A CA 1
ATOM 1850 C C . SER A 1 231 ? 34.427 -7.077 -5.863 1.00 41.09 231 SER A C 1
ATOM 1852 O O . SER A 1 231 ? 34.745 -7.350 -4.711 1.00 41.09 231 SER A O 1
ATOM 1854 N N . ARG A 1 232 ? 33.403 -7.686 -6.478 1.00 37.38 232 ARG A N 1
ATOM 1855 C CA . ARG A 1 232 ? 33.024 -9.091 -6.224 1.00 37.38 232 ARG A CA 1
ATOM 1856 C C . ARG A 1 232 ? 32.048 -9.585 -7.293 1.00 37.38 232 ARG A C 1
ATOM 1858 O O . ARG A 1 232 ? 30.841 -9.645 -7.101 1.00 37.38 232 ARG A O 1
ATOM 1865 N N . PHE A 1 233 ? 32.603 -9.920 -8.452 1.00 36.50 233 PHE A N 1
ATOM 1866 C CA . PHE A 1 233 ? 31.942 -10.767 -9.439 1.00 36.50 233 PHE A CA 1
ATOM 1867 C C . PHE A 1 233 ? 32.917 -11.885 -9.796 1.00 36.50 233 PHE A C 1
ATOM 1869 O O . PHE A 1 233 ? 33.744 -11.739 -10.689 1.00 36.50 233 PHE A O 1
ATOM 1876 N N . SER A 1 234 ? 32.899 -12.954 -9.007 1.00 40.88 234 SER A N 1
ATOM 1877 C CA . SER A 1 234 ? 33.485 -14.269 -9.288 1.00 40.88 234 SER A CA 1
ATOM 1878 C C . SER A 1 234 ? 32.905 -15.233 -8.254 1.00 40.88 234 SER A C 1
ATOM 1880 O O . SER A 1 234 ? 32.747 -14.843 -7.102 1.00 40.88 234 SER A O 1
ATOM 1882 N N . ASP A 1 235 ? 32.605 -16.454 -8.684 1.00 39.81 235 ASP A N 1
ATOM 1883 C CA . ASP A 1 235 ? 32.102 -17.592 -7.901 1.00 39.81 235 ASP A CA 1
ATOM 1884 C C . ASP A 1 235 ? 30.596 -17.675 -7.667 1.00 39.81 235 ASP A C 1
ATOM 1886 O O . ASP A 1 235 ? 30.116 -17.526 -6.554 1.00 39.81 235 ASP A O 1
ATOM 1890 N N . LEU A 1 236 ? 29.871 -18.050 -8.726 1.00 35.12 236 LEU A N 1
ATOM 1891 C CA . LEU A 1 236 ? 28.728 -18.969 -8.639 1.00 35.12 236 LEU A CA 1
ATOM 1892 C C . LEU A 1 236 ? 28.611 -19.748 -9.965 1.00 35.12 236 LEU A C 1
ATOM 1894 O O . LEU A 1 236 ? 27.716 -19.537 -10.777 1.00 3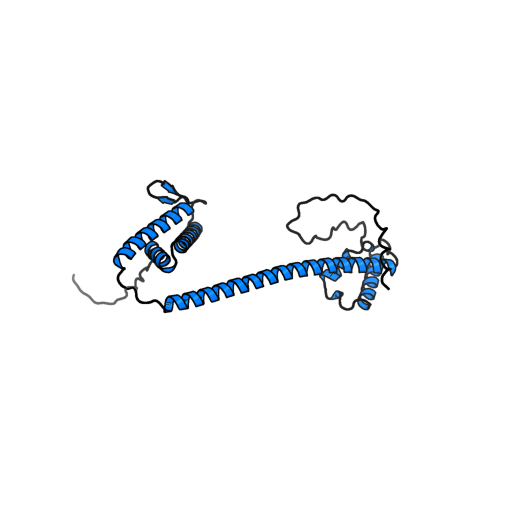5.12 236 LEU A O 1
ATOM 1898 N N . SER A 1 237 ? 29.560 -20.654 -10.200 1.00 42.97 237 SER A N 1
ATOM 1899 C CA . SER A 1 237 ? 29.434 -21.707 -11.213 1.00 42.97 237 SER A CA 1
ATOM 1900 C C . SER A 1 237 ? 30.113 -22.980 -10.722 1.00 42.97 237 SER A C 1
ATOM 1902 O O . SER A 1 237 ? 31.216 -23.297 -11.153 1.00 42.97 237 SER A O 1
ATOM 1904 N N . GLN A 1 238 ? 29.476 -23.685 -9.788 1.00 42.91 238 GLN A N 1
ATOM 1905 C CA . GLN A 1 238 ? 29.696 -25.116 -9.551 1.00 42.91 238 GLN A CA 1
ATOM 1906 C C . GLN A 1 238 ? 28.669 -25.616 -8.532 1.00 42.91 238 GLN A C 1
ATOM 1908 O O . GLN A 1 238 ? 28.908 -25.591 -7.333 1.00 42.91 238 GLN A O 1
ATOM 1913 N N . GLN A 1 239 ? 27.504 -26.034 -9.022 1.00 41.72 239 GLN A N 1
ATOM 1914 C CA . GLN A 1 239 ? 26.642 -27.017 -8.362 1.00 41.72 239 GLN A CA 1
ATOM 1915 C C . GLN A 1 239 ? 25.548 -27.418 -9.351 1.00 41.72 239 GLN A C 1
ATOM 1917 O O . GLN A 1 239 ? 24.481 -26.825 -9.402 1.00 41.72 239 GLN A O 1
ATOM 1922 N N . ASN A 1 240 ? 25.882 -28.379 -10.204 1.00 39.47 240 ASN A N 1
ATOM 1923 C CA . ASN A 1 240 ? 24.943 -29.263 -10.884 1.00 39.47 240 ASN A CA 1
ATOM 1924 C C . ASN A 1 240 ? 25.779 -30.415 -11.429 1.00 39.47 240 ASN A C 1
ATOM 1926 O O . ASN A 1 240 ? 26.378 -30.277 -12.485 1.00 39.47 240 ASN A O 1
ATOM 1930 N N . ASP A 1 241 ? 25.909 -31.472 -10.633 1.00 41.59 241 ASP A N 1
ATOM 1931 C CA . ASP A 1 241 ? 25.971 -32.861 -11.094 1.00 41.59 241 ASP A CA 1
ATOM 1932 C C . ASP A 1 241 ? 26.253 -33.757 -9.889 1.00 41.59 241 ASP A C 1
ATOM 1934 O O . ASP A 1 241 ? 27.310 -33.652 -9.275 1.00 41.59 241 ASP A O 1
ATOM 1938 N N . LEU A 1 242 ? 25.263 -34.582 -9.530 1.00 41.56 242 LEU A N 1
ATOM 1939 C CA . LEU A 1 242 ? 25.386 -35.954 -9.013 1.00 41.56 242 LEU A CA 1
ATOM 1940 C C . LEU A 1 242 ? 24.025 -36.397 -8.458 1.00 41.56 242 LEU A C 1
ATOM 1942 O O . LEU A 1 242 ? 23.755 -36.300 -7.263 1.00 41.56 242 LEU A O 1
ATOM 1946 N N . SER A 1 243 ? 23.155 -36.877 -9.348 1.00 45.00 243 SER A N 1
ATOM 1947 C CA . SER A 1 243 ? 22.095 -37.849 -9.039 1.00 45.00 243 SER A CA 1
ATOM 1948 C C . SER A 1 243 ? 21.519 -38.413 -10.340 1.00 45.00 243 SER A C 1
ATOM 1950 O O . SER A 1 243 ? 20.482 -37.949 -10.814 1.00 45.00 243 SER A O 1
ATOM 1952 N N . ARG A 1 244 ? 22.209 -39.401 -10.919 1.00 43.88 244 ARG A N 1
ATOM 1953 C CA . ARG A 1 244 ? 21.633 -40.580 -11.587 1.00 43.88 244 ARG A CA 1
ATOM 1954 C C . ARG A 1 244 ? 22.724 -41.568 -11.966 1.00 43.88 244 ARG A C 1
ATOM 1956 O O . ARG A 1 244 ? 23.765 -41.109 -12.477 1.00 43.88 244 ARG A O 1
#

Radius of gyration: 38.14 Å; Cα contacts (8 Å, |Δi|>4): 101; chains: 1; bounding box: 98×102×81 Å